Protein AF-A0A9P6ABN1-F1 (afdb_monomer_lite)

InterPro domains:
  IPR005654 ATPase, AFG1-like [NF040713] (1-170)
  IPR005654 ATPase, AFG1-like [PF03969] (1-168)
  IPR005654 ATPase, AFG1-like [PTHR12169] (1-224)

Structure (mmCIF, N/CA/C/O backbone):
data_AF-A0A9P6ABN1-F1
#
_entry.id   AF-A0A9P6ABN1-F1
#
loop_
_atom_site.group_PDB
_atom_site.id
_atom_site.type_symbol
_atom_site.label_atom_id
_atom_site.label_alt_id
_atom_site.label_comp_id
_atom_site.label_asym_id
_atom_site.label_entity_id
_atom_site.label_seq_id
_atom_site.pdbx_PDB_ins_code
_atom_site.Cartn_x
_atom_site.Cartn_y
_atom_site.Cartn_z
_atom_site.occupancy
_atom_site.B_iso_or_equiv
_atom_site.auth_seq_id
_atom_site.auth_comp_id
_atom_site.auth_asym_id
_atom_site.auth_atom_id
_atom_site.pdbx_PDB_mo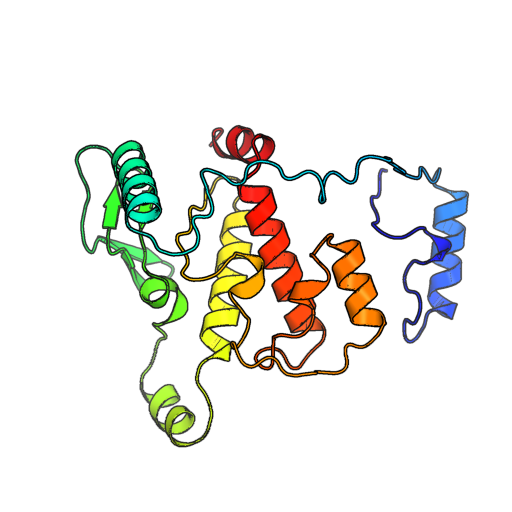del_num
ATOM 1 N N . MET A 1 1 ? -11.572 -5.239 -28.830 1.00 73.69 1 MET A N 1
ATOM 2 C CA . MET A 1 1 ? -10.758 -5.659 -27.668 1.00 73.69 1 MET A CA 1
ATOM 3 C C . MET A 1 1 ? -9.606 -4.677 -27.527 1.00 73.69 1 MET A C 1
ATOM 5 O O . MET A 1 1 ? -9.105 -4.236 -28.552 1.00 73.69 1 MET A O 1
ATOM 9 N N . VAL A 1 2 ? -9.243 -4.296 -26.302 1.00 82.12 2 VAL A N 1
ATOM 10 C CA . VAL A 1 2 ? -8.134 -3.372 -26.013 1.00 82.12 2 VAL A CA 1
ATOM 11 C C . VAL A 1 2 ? -7.184 -4.085 -25.060 1.00 82.12 2 VAL A C 1
ATOM 13 O O . VAL A 1 2 ? -7.641 -4.694 -24.095 1.00 82.12 2 VAL A O 1
ATOM 16 N N . MET A 1 3 ? -5.889 -4.046 -25.360 1.00 80.19 3 MET A N 1
ATOM 17 C CA . MET A 1 3 ? -4.826 -4.671 -24.573 1.00 80.19 3 MET A CA 1
ATOM 18 C C . MET A 1 3 ? -3.764 -3.610 -24.290 1.00 80.19 3 MET A C 1
ATOM 20 O O . MET A 1 3 ? -3.462 -2.801 -25.167 1.00 80.19 3 MET A O 1
ATOM 24 N N . THR A 1 4 ? -3.213 -3.601 -23.080 1.00 84.00 4 THR A N 1
ATOM 25 C CA . THR A 1 4 ? -2.124 -2.702 -22.683 1.00 84.00 4 THR A CA 1
ATOM 26 C C . THR A 1 4 ? -0.891 -3.527 -22.332 1.00 84.00 4 THR A C 1
ATOM 28 O O . THR A 1 4 ? -0.995 -4.617 -21.771 1.00 84.00 4 THR A O 1
ATOM 31 N N . SER A 1 5 ? 0.284 -3.030 -22.705 1.00 83.06 5 SER A N 1
ATOM 32 C CA . SER A 1 5 ? 1.574 -3.669 -22.454 1.00 83.06 5 SER A CA 1
ATOM 33 C C . SER A 1 5 ? 2.619 -2.586 -22.230 1.00 83.06 5 SER A C 1
ATOM 35 O O . SER A 1 5 ? 2.594 -1.564 -22.910 1.00 83.06 5 SER A O 1
ATOM 37 N N . ASN A 1 6 ? 3.552 -2.832 -21.311 1.00 81.12 6 ASN A N 1
ATOM 38 C CA . ASN A 1 6 ? 4.710 -1.959 -21.091 1.00 81.12 6 ASN A CA 1
ATOM 39 C C . ASN A 1 6 ? 5.855 -2.247 -22.079 1.00 81.12 6 ASN A C 1
ATOM 41 O O . ASN A 1 6 ? 6.867 -1.559 -22.064 1.00 81.12 6 ASN A O 1
ATOM 45 N N . ARG A 1 7 ? 5.714 -3.273 -22.927 1.00 77.81 7 ARG A N 1
ATOM 46 C CA . ARG A 1 7 ? 6.685 -3.653 -23.960 1.00 77.81 7 ARG A CA 1
ATOM 47 C C . ARG A 1 7 ? 6.035 -3.616 -25.329 1.00 77.81 7 ARG A C 1
ATOM 49 O O . ARG A 1 7 ? 4.881 -4.039 -25.471 1.00 77.81 7 ARG A O 1
ATOM 56 N N . HIS A 1 8 ? 6.800 -3.180 -26.326 1.00 86.06 8 HIS A N 1
ATOM 57 C CA . HIS A 1 8 ? 6.396 -3.305 -27.720 1.00 86.06 8 HIS A CA 1
ATOM 58 C C . HIS A 1 8 ? 6.100 -4.788 -28.032 1.00 86.06 8 HIS A C 1
ATOM 60 O O . HIS A 1 8 ? 6.780 -5.658 -27.478 1.00 86.06 8 HIS A O 1
ATOM 66 N N . PRO A 1 9 ? 5.114 -5.116 -28.890 1.00 89.62 9 PRO A N 1
ATOM 67 C CA . PRO A 1 9 ? 4.766 -6.500 -29.211 1.00 89.62 9 PRO A CA 1
ATOM 68 C C . PRO A 1 9 ? 5.962 -7.373 -29.600 1.00 89.62 9 PRO A C 1
ATOM 70 O O . PRO A 1 9 ? 6.055 -8.512 -29.155 1.00 89.62 9 PRO A O 1
ATOM 73 N N . ASP A 1 10 ? 6.923 -6.811 -30.338 1.00 88.94 10 ASP A N 1
ATOM 74 C CA . ASP A 1 10 ? 8.152 -7.515 -30.729 1.00 88.94 10 ASP A CA 1
ATOM 75 C C . ASP A 1 10 ? 9.048 -7.891 -29.542 1.00 88.94 10 ASP A C 1
ATOM 77 O O . ASP A 1 10 ? 9.825 -8.835 -29.636 1.00 88.94 10 ASP A O 1
ATOM 81 N N . ASP A 1 11 ? 8.926 -7.217 -28.401 1.00 87.31 11 ASP A N 1
ATOM 82 C CA . ASP A 1 11 ? 9.693 -7.487 -27.183 1.00 87.31 11 ASP A CA 1
ATOM 83 C C . ASP A 1 11 ? 8.917 -8.322 -26.151 1.00 87.31 11 ASP A C 1
ATOM 85 O O . ASP A 1 11 ? 9.447 -8.642 -25.081 1.00 87.31 11 ASP A O 1
ATOM 89 N N . LEU A 1 12 ? 7.677 -8.726 -26.447 1.00 85.88 12 LEU A N 1
ATOM 90 C CA . LEU A 1 12 ? 6.894 -9.579 -25.552 1.00 85.88 12 LEU A CA 1
ATOM 91 C C . LEU A 1 12 ? 7.564 -10.939 -25.387 1.00 85.88 12 LEU A C 1
ATOM 93 O O . LEU A 1 12 ? 7.827 -11.612 -26.377 1.00 85.88 12 LEU A O 1
ATOM 97 N N . TYR A 1 13 ? 7.804 -11.364 -24.143 1.00 82.69 13 TYR A N 1
ATOM 98 C CA . TYR A 1 13 ? 8.451 -12.643 -23.811 1.00 82.69 13 TYR A CA 1
ATOM 99 C C . TYR A 1 13 ? 9.899 -12.760 -24.332 1.00 82.69 13 TYR A C 1
ATOM 101 O O . TYR A 1 13 ? 10.367 -13.826 -24.751 1.00 82.69 13 TYR A O 1
ATOM 109 N N . LYS A 1 14 ? 10.622 -11.633 -24.398 1.00 76.12 14 LYS A N 1
ATOM 110 C CA . LYS A 1 14 ? 12.046 -11.603 -24.770 1.00 76.12 14 LYS A CA 1
ATOM 111 C C . LYS A 1 14 ? 12.851 -12.343 -23.701 1.00 76.12 14 LYS A C 1
ATOM 113 O O . LYS A 1 14 ? 12.635 -12.116 -22.518 1.00 76.12 14 LYS A O 1
ATOM 118 N N . ASN A 1 15 ? 13.732 -13.253 -24.122 1.00 81.00 15 ASN A N 1
ATOM 119 C CA . ASN A 1 15 ? 14.501 -14.172 -23.262 1.00 81.00 15 ASN A CA 1
ATOM 120 C C . ASN A 1 15 ? 13.684 -15.254 -22.524 1.00 81.00 15 ASN A C 1
ATOM 122 O O . ASN A 1 15 ? 14.224 -15.943 -21.664 1.00 81.00 15 ASN A O 1
ATOM 126 N N . GLY A 1 16 ? 12.405 -15.449 -22.864 1.00 80.38 16 GLY A N 1
ATOM 127 C CA . GLY A 1 16 ? 11.621 -16.566 -22.334 1.00 80.38 16 GLY A CA 1
ATOM 128 C C . GLY A 1 16 ? 12.127 -17.924 -22.841 1.00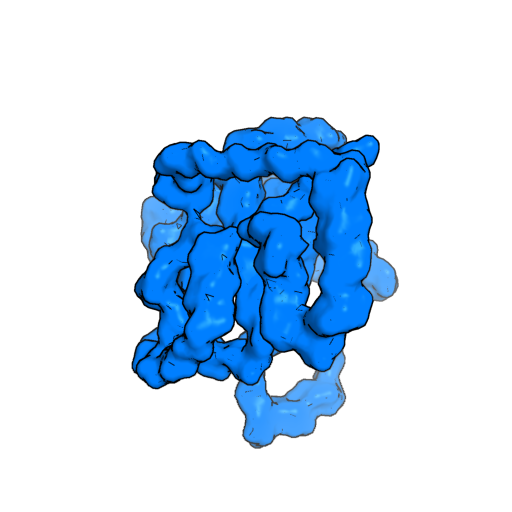 80.38 16 GLY A C 1
ATOM 129 O O . GLY A 1 16 ? 12.524 -18.046 -24.002 1.00 80.38 16 GLY A O 1
ATOM 130 N N . ILE A 1 17 ? 12.053 -18.954 -21.987 1.00 82.69 17 ILE A N 1
ATOM 131 C CA . ILE A 1 17 ? 12.575 -20.319 -22.227 1.00 82.69 17 ILE A CA 1
ATOM 132 C C . ILE A 1 17 ? 12.066 -20.929 -23.551 1.00 82.69 17 ILE A C 1
ATOM 134 O O . ILE A 1 17 ? 12.766 -21.721 -24.174 1.00 82.69 17 ILE A O 1
ATOM 138 N N . GLN A 1 18 ? 10.874 -20.536 -24.018 1.00 86.44 18 GLN A N 1
ATOM 139 C CA . GLN A 1 18 ? 10.283 -20.999 -25.283 1.00 86.44 18 GLN A CA 1
ATOM 140 C C . GLN A 1 18 ? 9.780 -19.849 -26.165 1.00 86.44 18 GLN A C 1
ATOM 142 O O . GLN A 1 18 ? 8.678 -19.893 -26.713 1.00 86.44 18 GLN A O 1
ATOM 147 N N . ARG A 1 19 ? 10.574 -18.784 -26.302 1.00 87.06 19 ARG A N 1
ATOM 148 C CA . ARG A 1 19 ? 10.189 -17.609 -27.099 1.00 87.06 19 ARG A CA 1
ATOM 149 C C . ARG A 1 19 ? 9.782 -17.939 -28.535 1.00 87.06 19 ARG A C 1
ATOM 151 O O . ARG A 1 19 ? 8.846 -17.328 -29.037 1.00 87.06 19 ARG A O 1
ATOM 158 N N . SER A 1 20 ? 10.440 -18.902 -29.178 1.00 88.88 20 SER A N 1
ATOM 159 C CA . SER A 1 20 ? 10.119 -19.332 -30.547 1.00 88.88 20 SER A CA 1
ATOM 160 C C . SER A 1 20 ? 8.658 -19.761 -30.704 1.00 88.88 20 SER A C 1
ATOM 162 O O . SER A 1 20 ? 8.013 -19.362 -31.667 1.00 88.88 20 SER A O 1
ATOM 164 N N . SER A 1 21 ? 8.112 -20.489 -29.728 1.00 89.94 21 SER A N 1
ATOM 165 C CA . SER A 1 21 ? 6.704 -20.908 -29.703 1.00 89.94 21 SER A CA 1
ATOM 166 C C . SER A 1 21 ? 5.733 -19.742 -29.485 1.00 89.94 21 SER A C 1
ATOM 168 O O . SER A 1 21 ? 4.552 -19.863 -29.795 1.00 89.94 21 SER A O 1
ATOM 170 N N . PHE A 1 22 ? 6.215 -18.614 -28.954 1.00 91.00 22 PHE A N 1
ATOM 171 C CA . PHE A 1 22 ? 5.420 -17.414 -28.691 1.00 91.00 22 PHE A CA 1
ATOM 172 C C . PHE A 1 22 ? 5.414 -16.424 -29.870 1.00 91.00 22 PHE A C 1
ATOM 174 O O . PHE A 1 22 ? 4.495 -15.614 -29.974 1.00 91.00 22 PHE A O 1
ATOM 181 N N . LEU A 1 23 ? 6.379 -16.509 -30.797 1.00 91.94 23 LEU A N 1
ATOM 182 C CA . LEU A 1 23 ? 6.445 -15.640 -31.985 1.00 91.94 23 LEU A CA 1
ATOM 183 C C . LEU A 1 23 ? 5.161 -15.663 -32.840 1.00 91.94 23 LEU A C 1
ATOM 185 O O . LEU A 1 23 ? 4.684 -14.578 -33.166 1.00 91.94 23 LEU A O 1
ATOM 189 N N . PRO A 1 24 ? 4.514 -16.819 -33.111 1.00 95.06 24 PRO A N 1
ATOM 190 C CA . PRO A 1 24 ? 3.263 -16.833 -33.875 1.00 95.06 24 PRO A CA 1
ATOM 191 C C . PRO A 1 24 ? 2.130 -16.045 -33.204 1.00 95.06 24 PRO A C 1
ATOM 193 O O . PRO A 1 24 ? 1.281 -15.465 -33.878 1.00 95.06 24 PRO A O 1
ATOM 196 N N . ALA A 1 25 ? 2.108 -15.997 -31.867 1.00 91.88 25 ALA A N 1
ATOM 197 C CA . ALA A 1 25 ? 1.138 -15.193 -31.132 1.00 91.88 25 ALA A CA 1
ATOM 198 C C . ALA A 1 25 ? 1.435 -13.691 -31.263 1.00 91.88 25 ALA A C 1
ATOM 200 O O . ALA A 1 25 ? 0.504 -12.898 -31.386 1.00 91.88 25 ALA A O 1
ATOM 201 N N . ILE A 1 26 ? 2.714 -13.299 -31.282 1.00 93.31 26 ILE A N 1
ATOM 202 C CA . ILE A 1 26 ? 3.129 -11.913 -31.550 1.00 93.31 26 ILE A CA 1
ATOM 203 C C . ILE A 1 26 ? 2.717 -11.498 -32.967 1.00 93.31 26 ILE A C 1
ATOM 205 O O . ILE A 1 26 ? 2.155 -10.415 -33.137 1.00 93.31 26 ILE A O 1
ATOM 209 N N . ASP A 1 27 ? 2.927 -12.360 -33.963 1.00 94.56 27 ASP A N 1
ATOM 210 C CA . ASP A 1 27 ? 2.536 -12.090 -35.351 1.00 94.56 27 ASP A CA 1
ATOM 211 C C . ASP A 1 27 ? 1.023 -11.872 -35.468 1.00 94.56 27 ASP A C 1
ATOM 213 O O . ASP A 1 27 ? 0.576 -10.863 -36.015 1.00 94.56 27 ASP A O 1
ATOM 217 N N . LEU A 1 28 ? 0.228 -12.753 -34.851 1.00 93.62 28 LEU A N 1
ATOM 218 C CA . LEU A 1 28 ? -1.227 -12.603 -34.785 1.00 93.62 28 LEU A CA 1
ATOM 219 C C . LEU A 1 28 ? -1.652 -11.318 -34.065 1.00 93.62 28 LEU A C 1
ATOM 221 O O . LEU A 1 28 ? -2.611 -10.669 -34.486 1.00 93.62 28 LEU A O 1
ATOM 225 N N . LEU A 1 29 ? -0.957 -10.923 -32.993 1.00 92.75 29 LEU A N 1
ATOM 226 C CA . LEU A 1 29 ? -1.230 -9.663 -32.301 1.00 92.75 29 LEU A CA 1
ATOM 227 C C . LEU A 1 29 ? -0.974 -8.461 -33.219 1.00 92.75 29 LEU A C 1
ATOM 229 O O . LEU A 1 29 ? -1.803 -7.558 -33.279 1.00 92.75 29 LEU A O 1
ATOM 233 N N . LYS A 1 30 ? 0.128 -8.455 -33.969 1.00 92.44 30 LYS A N 1
ATOM 234 C CA . LYS A 1 30 ? 0.469 -7.358 -34.888 1.00 92.44 30 LYS A CA 1
ATOM 235 C C . LYS A 1 30 ? -0.442 -7.305 -36.115 1.00 92.44 30 LYS A C 1
ATOM 237 O O . LYS A 1 30 ? -0.707 -6.220 -36.620 1.00 92.44 30 LYS A O 1
ATOM 242 N N . GLU A 1 31 ? -0.940 -8.449 -36.581 1.00 95.19 31 GLU A N 1
ATOM 243 C CA . GLU A 1 31 ? -1.895 -8.519 -37.693 1.00 95.19 31 GLU A CA 1
ATOM 244 C C . GLU A 1 31 ? -3.294 -8.041 -37.274 1.00 95.19 31 GLU A C 1
ATOM 246 O O . GLU A 1 31 ? -3.977 -7.335 -38.016 1.00 95.19 31 GLU A O 1
ATOM 251 N N . ARG A 1 32 ? -3.746 -8.432 -36.076 1.00 94.38 32 ARG A N 1
ATOM 252 C CA . ARG A 1 32 ? -5.126 -8.201 -35.621 1.00 94.38 32 ARG A CA 1
ATOM 253 C C . ARG A 1 32 ? -5.314 -6.901 -34.850 1.00 94.38 32 ARG A C 1
ATOM 255 O O . ARG A 1 32 ? -6.448 -6.429 -34.750 1.00 94.38 32 ARG A O 1
ATOM 262 N N . PHE A 1 33 ? -4.245 -6.330 -34.302 1.00 93.00 33 PHE A N 1
ATOM 263 C CA . PHE A 1 33 ? -4.300 -5.112 -33.501 1.00 93.00 33 PHE A CA 1
ATOM 264 C C . PHE A 1 33 ? -3.446 -4.013 -34.107 1.00 93.00 33 PHE A C 1
ATOM 266 O O . PHE A 1 33 ? -2.322 -4.219 -34.552 1.00 93.00 33 PHE A O 1
ATOM 273 N N . ARG A 1 34 ? -3.972 -2.791 -34.038 1.00 90.88 34 ARG A N 1
ATOM 274 C CA . ARG A 1 34 ? -3.176 -1.597 -34.283 1.00 90.88 34 ARG A CA 1
ATOM 275 C C . ARG A 1 34 ? -2.321 -1.323 -33.050 1.00 90.88 34 ARG A C 1
ATOM 277 O O . ARG A 1 34 ? -2.862 -1.007 -31.992 1.00 90.88 34 ARG A O 1
ATOM 284 N N . VAL A 1 35 ? -1.006 -1.413 -33.205 1.00 89.31 35 VAL A N 1
ATOM 285 C CA . VAL A 1 35 ? -0.051 -1.017 -32.166 1.00 89.31 35 VAL A CA 1
ATOM 286 C C . VAL A 1 35 ? -0.048 0.507 -32.069 1.00 89.31 35 VAL A C 1
ATOM 288 O O . VAL A 1 35 ? 0.085 1.201 -33.078 1.00 89.31 35 VAL A O 1
ATOM 291 N N . ILE A 1 36 ? -0.267 1.027 -30.864 1.00 88.06 36 ILE A N 1
ATOM 292 C CA . ILE A 1 36 ? -0.210 2.458 -30.569 1.00 88.06 36 ILE A CA 1
ATOM 293 C C . ILE A 1 36 ? 0.829 2.637 -29.474 1.00 88.06 36 ILE A C 1
ATOM 295 O O . ILE A 1 36 ? 0.585 2.268 -28.325 1.00 88.06 36 ILE A O 1
ATOM 299 N N . ASP A 1 37 ? 1.970 3.216 -29.835 1.00 83.50 37 ASP A N 1
ATOM 300 C CA . ASP A 1 37 ? 2.987 3.581 -28.861 1.00 83.50 37 ASP A CA 1
ATOM 301 C C . ASP A 1 37 ? 2.554 4.844 -28.124 1.00 83.50 37 ASP A C 1
ATOM 303 O O . ASP A 1 37 ? 2.425 5.928 -28.699 1.00 83.50 37 ASP A O 1
ATOM 307 N N . LEU A 1 38 ? 2.352 4.708 -26.817 1.00 74.25 38 LEU A N 1
ATOM 308 C CA . LEU A 1 38 ? 2.138 5.834 -25.915 1.00 74.25 38 LEU A CA 1
ATOM 309 C C . LEU A 1 38 ? 3.496 6.445 -25.543 1.00 74.25 38 LEU A C 1
ATOM 311 O O . LEU A 1 38 ? 3.874 6.497 -24.375 1.00 74.25 38 LEU A O 1
ATOM 315 N N . ASN A 1 39 ? 4.239 6.909 -26.552 1.00 62.22 39 ASN A N 1
ATOM 316 C CA . ASN A 1 39 ? 5.473 7.670 -26.372 1.00 62.22 39 ASN A CA 1
ATOM 317 C C . ASN A 1 39 ? 5.124 9.085 -25.902 1.00 62.22 39 ASN A C 1
ATOM 319 O O . ASN A 1 39 ? 5.131 10.049 -26.666 1.00 62.22 39 ASN A O 1
ATOM 323 N N . SER A 1 40 ? 4.765 9.203 -24.627 1.00 56.25 40 SER A N 1
ATOM 324 C CA . SER A 1 40 ? 4.657 10.495 -23.971 1.00 56.25 40 SER A CA 1
ATOM 325 C C . SER A 1 40 ? 6.073 10.983 -23.640 1.00 56.25 40 SER A C 1
ATOM 327 O O . SER A 1 40 ? 6.789 10.279 -22.927 1.00 56.25 40 SER A O 1
ATOM 329 N N . PRO A 1 41 ? 6.499 12.185 -24.080 1.00 52.88 41 PRO A N 1
ATOM 330 C CA . PRO A 1 41 ? 7.747 12.792 -23.596 1.00 52.88 41 PRO A CA 1
ATOM 331 C C . PRO A 1 41 ? 7.689 13.056 -22.084 1.00 52.88 41 PRO A C 1
ATOM 333 O O . PRO A 1 41 ? 8.702 13.263 -21.422 1.00 52.88 41 PRO A O 1
ATOM 336 N N . ILE A 1 42 ? 6.471 13.049 -21.546 1.00 42.34 42 ILE A N 1
ATOM 337 C CA . ILE A 1 42 ? 6.168 13.154 -20.138 1.00 42.34 42 ILE A CA 1
ATOM 338 C C . ILE A 1 42 ? 5.989 11.732 -19.610 1.00 42.34 42 ILE A C 1
ATOM 340 O O . ILE A 1 42 ? 4.920 11.131 -19.746 1.00 42.34 42 ILE A O 1
ATOM 344 N N . ASP A 1 43 ? 7.033 11.195 -18.990 1.00 58.94 43 ASP A N 1
ATOM 345 C CA . ASP A 1 43 ? 6.896 9.995 -18.177 1.00 58.94 43 ASP A CA 1
ATOM 346 C C . ASP A 1 43 ? 6.123 10.365 -16.906 1.00 58.94 43 ASP A C 1
ATOM 348 O O . ASP A 1 43 ? 6.667 10.954 -15.971 1.00 58.94 43 ASP A O 1
ATOM 352 N N . TYR A 1 44 ? 4.830 10.038 -16.872 1.00 48.97 44 TYR A N 1
ATOM 353 C CA . TYR A 1 44 ? 3.956 10.327 -15.733 1.00 48.97 44 TYR A CA 1
ATOM 354 C C . TYR A 1 44 ? 4.398 9.640 -14.432 1.00 48.97 44 TYR A C 1
ATOM 356 O O . TYR A 1 44 ? 3.939 10.050 -13.366 1.00 48.97 44 TYR A O 1
ATOM 364 N N . ARG A 1 45 ? 5.305 8.651 -14.495 1.00 51.12 45 ARG A N 1
ATOM 365 C CA . ARG A 1 45 ? 5.972 8.055 -13.324 1.00 51.12 45 ARG A CA 1
ATOM 366 C C . ARG A 1 45 ? 7.080 8.961 -12.776 1.00 51.12 45 ARG A C 1
ATOM 368 O O . ARG A 1 45 ? 7.304 8.980 -11.573 1.00 51.12 45 ARG A O 1
ATOM 375 N N . LYS A 1 46 ? 7.752 9.722 -13.650 1.00 40.41 46 LYS A N 1
ATOM 376 C CA . LYS A 1 46 ? 8.875 10.622 -13.322 1.00 40.41 46 LYS A CA 1
ATOM 377 C C . LYS A 1 46 ? 8.449 12.048 -13.004 1.00 40.41 46 LYS A C 1
ATOM 379 O O . LYS A 1 46 ? 9.266 12.808 -12.495 1.00 40.41 46 LYS A O 1
ATOM 384 N N . ILE A 1 47 ? 7.201 12.431 -13.287 1.00 43.84 47 ILE A N 1
ATOM 385 C CA . ILE A 1 47 ? 6.656 13.678 -12.745 1.00 43.84 47 ILE A CA 1
ATOM 386 C C . ILE A 1 47 ? 6.579 13.489 -11.229 1.00 43.84 47 ILE A C 1
ATOM 388 O O . ILE A 1 47 ? 5.812 12.627 -10.792 1.00 43.84 47 ILE A O 1
ATOM 392 N N . PRO A 1 48 ? 7.299 14.281 -10.413 1.00 37.94 48 PRO A N 1
ATOM 393 C CA . PRO A 1 48 ? 7.111 14.282 -8.973 1.00 37.94 48 PRO A CA 1
ATOM 394 C C . PRO A 1 48 ? 5.706 14.822 -8.702 1.00 37.94 48 PRO A C 1
ATOM 396 O O . PRO A 1 48 ? 5.480 16.020 -8.535 1.00 37.94 48 PRO A O 1
ATOM 399 N N . ARG A 1 49 ? 4.707 13.939 -8.725 1.00 46.28 49 ARG A N 1
ATOM 400 C CA . ARG A 1 49 ? 3.417 14.227 -8.117 1.00 46.28 49 ARG A CA 1
ATOM 401 C C . ARG A 1 49 ? 3.738 14.375 -6.642 1.00 46.28 49 ARG A C 1
ATOM 403 O O . ARG A 1 49 ? 4.350 13.482 -6.063 1.00 46.28 49 ARG A O 1
ATOM 410 N N . ALA A 1 50 ? 3.394 15.516 -6.056 1.00 41.97 50 ALA A N 1
ATOM 411 C CA . ALA A 1 50 ? 3.551 15.703 -4.626 1.00 41.97 50 ALA A CA 1
ATOM 412 C C . ALA A 1 50 ? 2.839 14.534 -3.923 1.00 41.97 50 ALA A C 1
ATOM 414 O O . ALA A 1 50 ? 1.612 14.490 -3.889 1.00 41.97 50 ALA A O 1
ATOM 415 N N . LEU A 1 51 ? 3.608 13.583 -3.379 1.00 47.81 51 LEU A N 1
ATOM 416 C CA . LEU A 1 51 ? 3.140 12.451 -2.563 1.00 47.81 51 LEU A CA 1
ATOM 417 C C . LEU A 1 51 ? 2.486 12.923 -1.252 1.00 47.81 51 LEU A C 1
ATOM 419 O O . LEU A 1 51 ? 2.250 12.125 -0.346 1.00 47.81 51 LEU A O 1
ATOM 423 N N . SER A 1 52 ? 2.240 14.228 -1.116 1.00 53.31 52 SER A N 1
ATOM 424 C CA . SER A 1 52 ? 2.543 14.972 0.100 1.00 53.31 52 SER A CA 1
ATOM 425 C C . SER A 1 52 ? 1.627 14.661 1.273 1.00 53.31 52 SER A C 1
ATOM 427 O O . SER A 1 52 ? 1.869 15.188 2.345 1.00 53.31 52 SER A O 1
ATOM 429 N N . ASN A 1 53 ? 0.611 13.810 1.112 1.00 67.56 53 ASN A N 1
ATOM 430 C CA . ASN A 1 53 ? -0.361 13.537 2.164 1.00 67.56 53 ASN A CA 1
ATOM 431 C C . ASN A 1 53 ? -0.661 12.050 2.415 1.00 67.56 53 ASN A C 1
ATOM 433 O O . ASN A 1 53 ? -1.559 11.782 3.207 1.00 67.56 53 ASN A O 1
ATOM 437 N N . VAL A 1 54 ? 0.016 11.086 1.775 1.00 76.94 54 VAL A N 1
ATOM 438 C CA . VAL A 1 54 ? -0.239 9.647 2.043 1.00 76.94 54 VAL A CA 1
ATOM 439 C C . VAL A 1 54 ? 0.974 8.868 2.525 1.00 76.94 54 VAL A C 1
ATOM 441 O O . VAL A 1 54 ? 0.805 7.897 3.256 1.00 76.94 54 VAL A O 1
ATOM 444 N N . TYR A 1 55 ? 2.185 9.282 2.156 1.00 84.94 55 TYR A N 1
ATOM 445 C CA . TYR A 1 55 ? 3.413 8.622 2.575 1.00 84.94 55 TYR A CA 1
ATOM 446 C C . TYR A 1 55 ? 4.348 9.656 3.192 1.00 84.94 55 TYR A C 1
ATOM 448 O O . TYR A 1 55 ? 4.833 10.558 2.513 1.00 84.94 55 TYR A O 1
ATOM 456 N N . PHE A 1 56 ? 4.576 9.526 4.491 1.00 88.75 56 PHE A N 1
ATOM 457 C CA . PHE A 1 56 ? 5.339 10.461 5.298 1.00 88.75 56 PHE A CA 1
ATOM 458 C C . PHE A 1 56 ? 6.680 9.830 5.654 1.00 88.75 56 PHE A C 1
ATOM 460 O O . PHE A 1 56 ? 6.724 8.797 6.321 1.00 88.75 56 PHE A O 1
ATOM 467 N N . SER A 1 57 ? 7.775 10.450 5.227 1.00 87.62 57 SER A N 1
ATOM 468 C CA . SER A 1 57 ? 9.131 9.997 5.546 1.00 87.62 57 SER A CA 1
ATOM 469 C C . SER A 1 57 ? 10.136 11.145 5.441 1.00 87.62 57 SER A C 1
ATOM 471 O O . SER A 1 57 ? 9.979 11.985 4.553 1.00 87.62 57 SER A O 1
ATOM 473 N N . PRO A 1 58 ? 11.184 11.182 6.282 1.00 90.12 58 PRO A N 1
ATOM 474 C CA . PRO A 1 58 ? 11.436 10.268 7.402 1.00 90.12 58 PRO A CA 1
ATOM 475 C C . PRO A 1 58 ? 10.517 10.573 8.598 1.00 90.12 58 PRO A C 1
ATOM 477 O O . PRO A 1 58 ? 9.779 11.560 8.582 1.00 90.12 58 PRO A O 1
ATOM 480 N N . ILE A 1 59 ? 10.556 9.775 9.666 1.00 91.38 59 ILE A N 1
ATOM 481 C CA . ILE A 1 59 ? 9.789 10.075 10.885 1.00 91.38 59 ILE A CA 1
ATOM 482 C C . ILE A 1 59 ? 10.385 11.302 11.584 1.00 91.38 59 ILE A C 1
ATOM 484 O O . ILE A 1 59 ? 11.305 11.204 12.390 1.00 91.38 59 ILE A O 1
ATOM 488 N N . THR A 1 60 ? 9.818 12.472 11.304 1.00 93.69 60 THR A N 1
ATOM 489 C CA . THR A 1 60 ? 10.114 13.731 11.997 1.00 93.69 60 THR A CA 1
ATOM 490 C C . THR A 1 60 ? 8.939 14.145 12.879 1.00 93.69 60 THR A C 1
ATOM 492 O O . THR A 1 60 ? 7.823 13.632 12.743 1.00 93.69 60 THR A O 1
ATOM 495 N N . LEU A 1 61 ? 9.159 15.106 13.782 1.00 94.31 61 LEU A N 1
ATOM 496 C CA . LEU A 1 61 ? 8.070 15.687 14.570 1.00 94.31 61 LEU A CA 1
ATOM 497 C C . LEU A 1 61 ? 6.985 16.295 13.666 1.00 94.31 61 LEU A C 1
ATOM 499 O O . LEU A 1 61 ? 5.802 16.074 13.911 1.00 94.31 61 LEU A O 1
ATOM 503 N N . ALA A 1 62 ? 7.381 17.002 12.605 1.00 91.25 62 ALA A N 1
ATOM 504 C CA . ALA A 1 62 ? 6.454 17.608 11.651 1.00 91.25 62 ALA A CA 1
ATOM 505 C C . ALA A 1 62 ? 5.582 16.550 10.954 1.00 91.25 62 ALA A C 1
ATOM 507 O O . ALA A 1 62 ? 4.357 16.609 11.051 1.00 91.25 62 ALA A O 1
ATOM 508 N N . HIS A 1 63 ? 6.201 15.519 10.371 1.00 91.62 63 HIS A N 1
ATOM 509 C CA . HIS A 1 63 ? 5.481 14.428 9.708 1.00 91.62 63 HIS A CA 1
ATOM 510 C C . HIS A 1 63 ? 4.573 13.650 10.665 1.00 91.62 63 HIS A C 1
ATOM 512 O O . HIS A 1 63 ? 3.460 13.274 10.305 1.00 91.62 63 HIS A O 1
ATOM 518 N N . ARG A 1 64 ? 5.004 13.436 11.914 1.00 93.00 64 ARG A N 1
ATOM 519 C CA . ARG A 1 64 ? 4.168 12.790 12.934 1.00 93.00 64 ARG A CA 1
ATOM 520 C C . ARG A 1 64 ? 2.945 13.634 13.283 1.00 93.00 64 ARG A C 1
ATOM 522 O O . ARG A 1 64 ? 1.860 13.079 13.442 1.00 93.00 64 ARG A O 1
ATOM 529 N N . LEU A 1 65 ? 3.111 14.949 13.422 1.00 91.38 65 LEU A N 1
ATOM 530 C CA . LEU A 1 65 ? 2.004 15.863 13.699 1.00 91.38 65 LEU A CA 1
ATOM 531 C C . LEU A 1 65 ? 1.008 15.890 12.539 1.00 91.38 65 LEU A C 1
ATOM 533 O O . LEU A 1 65 ? -0.191 15.829 12.785 1.00 91.38 65 LEU A O 1
ATOM 537 N N . GLU A 1 66 ? 1.478 15.941 11.295 1.00 88.88 66 GLU A N 1
ATOM 538 C CA . GLU A 1 66 ? 0.618 15.882 10.106 1.00 88.88 66 GLU A CA 1
ATOM 539 C C . GLU A 1 66 ? -0.130 14.550 10.001 1.00 88.88 66 GLU A C 1
ATOM 541 O O . GLU A 1 66 ? -1.352 14.541 9.851 1.00 88.88 66 GLU A O 1
ATOM 546 N N . PHE A 1 67 ? 0.569 13.429 10.181 1.00 90.94 67 PHE A N 1
ATOM 547 C CA . PHE A 1 67 ? -0.032 12.097 10.172 1.00 90.94 67 PHE A CA 1
ATOM 548 C C . PHE A 1 67 ? -1.097 11.932 11.268 1.00 90.94 67 PHE A C 1
ATOM 550 O O . PHE A 1 67 ? -2.175 11.393 11.021 1.00 90.94 67 PHE A O 1
ATOM 557 N N . ASN A 1 68 ? -0.827 12.431 12.480 1.00 90.62 68 ASN A N 1
ATOM 558 C CA . ASN A 1 68 ? -1.799 12.420 13.575 1.00 90.62 68 ASN A CA 1
ATOM 559 C C . ASN A 1 68 ? -3.008 13.309 13.271 1.00 90.62 68 ASN A C 1
ATOM 561 O O . ASN A 1 68 ? -4.133 12.859 13.447 1.00 90.62 68 ASN A O 1
ATOM 565 N N . LYS A 1 69 ? -2.795 14.525 12.750 1.00 87.81 69 LYS A N 1
ATOM 566 C CA . LYS A 1 69 ? -3.889 15.422 12.345 1.00 87.81 69 LYS A CA 1
ATOM 567 C C . LYS A 1 69 ? -4.805 14.771 11.309 1.00 87.81 69 LYS A C 1
ATOM 569 O O . LYS A 1 69 ? -6.020 14.916 11.404 1.00 87.81 69 LYS A O 1
ATOM 574 N N . LEU A 1 70 ? -4.240 14.049 10.337 1.00 85.50 70 LEU A N 1
ATOM 575 C CA . LEU A 1 70 ? -5.022 13.294 9.354 1.00 85.50 70 LEU A CA 1
ATOM 576 C C . LEU A 1 70 ? -5.842 12.187 10.012 1.00 85.50 70 LEU A C 1
ATOM 578 O O . LEU A 1 70 ? -7.029 12.053 9.717 1.00 85.50 70 LEU A O 1
ATOM 582 N N . PHE A 1 71 ? -5.235 11.421 10.920 1.00 87.12 71 PHE A N 1
ATOM 583 C CA . PHE A 1 71 ? -5.960 10.399 11.666 1.00 87.12 71 PHE A CA 1
ATOM 584 C C . PHE A 1 71 ? -7.114 11.004 12.470 1.00 87.12 71 PHE A C 1
ATOM 586 O O . PHE A 1 71 ? -8.237 10.528 12.342 1.00 87.12 71 PHE A O 1
ATOM 593 N N . ASP A 1 72 ? -6.875 12.080 13.220 1.00 87.56 72 ASP A N 1
ATOM 594 C CA . ASP A 1 72 ? -7.892 12.738 14.045 1.00 87.56 72 ASP A CA 1
ATOM 595 C C . ASP A 1 72 ? -9.049 13.287 13.193 1.00 87.56 72 ASP A C 1
ATOM 597 O O . ASP A 1 72 ? -10.222 13.121 13.540 1.00 87.56 72 ASP A O 1
ATOM 601 N N . ALA A 1 73 ? -8.737 13.879 12.034 1.00 83.38 73 ALA A N 1
ATOM 602 C CA . ALA A 1 73 ? -9.737 14.382 11.095 1.00 83.38 73 ALA A CA 1
ATOM 603 C C . ALA A 1 73 ? -10.625 13.265 10.514 1.00 83.38 73 ALA A C 1
ATOM 605 O O . ALA A 1 73 ? -11.829 13.463 10.347 1.00 83.38 73 ALA A O 1
ATOM 606 N N . LEU A 1 74 ? -10.049 12.095 10.217 1.00 80.56 74 LEU A N 1
ATOM 607 C CA . LEU A 1 74 ? -10.774 10.950 9.653 1.00 80.56 74 LEU A CA 1
ATOM 608 C C . LEU A 1 74 ? -11.533 10.150 10.725 1.00 80.56 74 LEU A C 1
ATOM 610 O O . LEU A 1 74 ? -12.656 9.701 10.496 1.00 80.56 74 LEU A O 1
ATOM 614 N N . ALA A 1 75 ? -10.929 9.969 11.898 1.00 81.81 75 ALA A N 1
ATOM 615 C CA . ALA A 1 75 ? -11.488 9.205 13.005 1.00 81.81 75 ALA A CA 1
ATOM 616 C C . ALA A 1 75 ? -12.659 9.938 13.683 1.00 81.81 75 ALA A C 1
ATOM 618 O O . ALA A 1 75 ? -13.634 9.311 14.113 1.00 81.81 75 ALA A O 1
ATOM 619 N N . GLY A 1 76 ? -12.594 11.271 13.755 1.00 78.69 76 GLY A N 1
ATOM 620 C CA . GLY A 1 76 ? -13.540 12.078 14.517 1.00 78.69 76 GLY A CA 1
ATOM 621 C C . GLY A 1 76 ? -13.362 11.912 16.037 1.00 78.69 76 GLY A C 1
ATOM 622 O O . GLY A 1 76 ? -12.347 11.399 16.501 1.00 78.69 76 GLY A O 1
ATOM 623 N N . PRO A 1 77 ? -14.346 12.334 16.852 1.00 81.94 77 PRO A N 1
ATOM 624 C CA . PRO A 1 77 ? -14.154 12.508 18.297 1.00 81.94 77 PRO A CA 1
ATOM 625 C C . PRO A 1 77 ? -14.100 11.204 19.111 1.00 81.94 77 PRO A C 1
ATOM 627 O O . PRO A 1 77 ? -13.791 11.242 20.299 1.00 81.94 77 PRO A O 1
ATOM 630 N N . SER A 1 78 ? -14.437 10.052 18.523 1.00 85.81 78 SER A N 1
ATOM 631 C CA . SER A 1 78 ? -14.668 8.806 19.268 1.00 85.81 78 SER A CA 1
ATOM 632 C C . SER A 1 78 ? -13.781 7.666 18.774 1.00 85.81 78 SER A C 1
ATOM 634 O O . SER A 1 78 ? -14.230 6.768 18.060 1.00 85.81 78 SER A O 1
ATOM 636 N N . VAL A 1 79 ? -12.514 7.690 19.188 1.00 91.06 79 VAL A N 1
ATOM 637 C CA . VAL A 1 79 ? -11.558 6.602 18.943 1.00 91.06 79 VAL A CA 1
ATOM 638 C C . VAL A 1 79 ? -11.784 5.468 19.939 1.00 91.06 79 VAL A C 1
ATOM 640 O O . VAL A 1 79 ? -11.693 5.649 21.151 1.00 91.06 79 VAL A O 1
ATOM 643 N N . THR A 1 80 ? -12.047 4.271 19.421 1.00 91.62 80 THR A N 1
ATOM 644 C CA . THR A 1 80 ? -12.097 3.037 20.211 1.00 91.62 80 THR A CA 1
ATOM 645 C C . THR A 1 80 ? -10.724 2.379 20.192 1.00 91.62 80 THR A C 1
ATOM 647 O O . THR A 1 80 ? -10.186 2.091 19.119 1.00 91.62 80 THR A O 1
ATOM 650 N N . LYS A 1 81 ? -10.174 2.112 21.379 1.00 93.19 81 LYS A N 1
ATOM 651 C CA . LYS A 1 81 ? -8.898 1.408 21.533 1.00 93.19 81 LYS A CA 1
ATOM 652 C C . LYS A 1 81 ? -9.096 -0.100 21.655 1.00 93.19 81 LYS A C 1
ATOM 654 O O . LYS A 1 81 ? -10.066 -0.543 22.265 1.00 93.19 81 LYS A O 1
ATOM 659 N N . ASN A 1 82 ? -8.158 -0.873 21.111 1.00 90.25 82 ASN A N 1
ATOM 660 C CA . ASN A 1 82 ? -8.104 -2.338 21.184 1.00 90.25 82 ASN A CA 1
ATOM 661 C C . ASN A 1 82 ? -9.413 -3.031 20.771 1.00 90.25 82 ASN A C 1
ATOM 663 O O . ASN A 1 82 ? -9.844 -4.007 21.388 1.00 90.25 82 ASN A O 1
ATOM 667 N N . ARG A 1 83 ? -10.063 -2.532 19.715 1.00 86.44 83 ARG A N 1
ATOM 668 C CA . ARG A 1 83 ? -11.303 -3.120 19.204 1.00 86.44 83 ARG A CA 1
ATOM 669 C C . ARG A 1 83 ? -11.015 -4.520 18.665 1.00 86.44 83 ARG A C 1
ATOM 671 O O . ARG A 1 83 ? -10.215 -4.674 17.749 1.00 86.44 83 ARG A O 1
ATOM 678 N N . SER A 1 84 ? -11.701 -5.532 19.186 1.00 83.88 84 SER A N 1
ATOM 679 C CA . SER A 1 84 ? -11.665 -6.879 18.610 1.00 83.88 84 SER A CA 1
ATOM 680 C C . SER A 1 84 ? -12.548 -6.939 17.360 1.00 83.88 84 SER A C 1
ATOM 682 O O . SER A 1 84 ? -13.730 -6.588 17.397 1.00 83.88 84 SER A O 1
ATOM 684 N N . LEU A 1 85 ? -11.967 -7.377 16.245 1.00 77.75 85 LEU A N 1
ATOM 685 C CA . LEU A 1 85 ? -12.655 -7.684 14.999 1.00 77.75 85 LEU A CA 1
ATOM 686 C C . LEU A 1 85 ? -12.550 -9.185 14.734 1.00 77.75 85 LEU A C 1
ATOM 688 O O . LEU A 1 85 ? -11.454 -9.736 14.634 1.00 77.75 85 LEU A O 1
ATOM 692 N N . ARG A 1 86 ? -13.695 -9.859 14.608 1.00 75.25 86 ARG A N 1
ATOM 693 C CA . ARG A 1 86 ? -13.734 -11.297 14.338 1.00 75.25 86 ARG A CA 1
ATOM 694 C C . ARG A 1 86 ? -13.702 -11.547 12.831 1.00 75.25 86 ARG A C 1
ATOM 696 O O . ARG A 1 86 ? -14.634 -11.169 12.130 1.00 75.25 86 ARG A O 1
ATOM 703 N N . ILE A 1 87 ? -12.648 -12.196 12.347 1.00 69.94 87 ILE A N 1
ATOM 704 C CA . ILE A 1 87 ? -12.433 -12.525 10.932 1.00 69.94 87 ILE A CA 1
ATOM 705 C C . ILE A 1 87 ? -12.181 -14.027 10.841 1.00 69.94 87 ILE A C 1
ATOM 707 O O . ILE A 1 87 ? -11.246 -14.531 11.459 1.00 69.94 87 ILE A O 1
ATOM 711 N N . TRP A 1 88 ? -13.037 -14.749 10.112 1.00 68.25 88 TRP A N 1
ATOM 712 C CA . TRP A 1 88 ? -12.910 -16.199 9.881 1.00 68.25 88 TRP A CA 1
ATOM 713 C C . TRP A 1 88 ? -12.587 -17.008 11.152 1.00 68.25 88 TRP A C 1
ATOM 715 O O . TRP A 1 88 ? -11.679 -17.832 11.187 1.00 68.25 88 TRP A O 1
ATOM 725 N N . GLY A 1 89 ? -13.309 -16.722 12.240 1.00 71.19 89 GLY A N 1
ATOM 726 C CA . GLY A 1 89 ? -13.145 -17.411 13.525 1.00 71.19 89 GLY A CA 1
ATOM 727 C C . GLY A 1 89 ? -11.987 -16.915 14.401 1.00 71.19 89 GLY A C 1
ATOM 728 O O . GLY A 1 89 ? -11.941 -17.280 15.573 1.00 71.19 89 GLY A O 1
ATOM 729 N N . ARG A 1 90 ? -11.112 -16.035 13.901 1.00 67.69 90 ARG A N 1
ATOM 730 C CA . ARG A 1 90 ? -9.998 -15.422 14.645 1.00 67.69 90 ARG A CA 1
ATOM 731 C C . ARG A 1 90 ? -10.379 -14.025 15.132 1.00 67.69 90 ARG A C 1
ATOM 733 O O . ARG A 1 90 ? -11.169 -13.339 14.490 1.00 67.69 90 ARG A O 1
ATOM 740 N N . SER A 1 91 ? -9.821 -13.599 16.263 1.00 74.19 91 SER A N 1
ATOM 741 C CA . SER A 1 91 ? -9.958 -12.227 16.766 1.00 74.19 91 SER A CA 1
ATOM 742 C C . SER A 1 91 ? -8.714 -11.424 16.398 1.00 74.19 91 SER A C 1
ATOM 744 O O . SER A 1 91 ? -7.630 -11.709 16.903 1.00 74.19 91 SER A O 1
ATOM 746 N N . LEU A 1 92 ? -8.875 -10.415 15.548 1.00 77.50 92 LEU A N 1
ATOM 747 C CA . LEU A 1 92 ? -7.865 -9.401 15.274 1.00 77.50 92 LEU A CA 1
ATOM 748 C C . LEU A 1 92 ? -8.076 -8.220 16.223 1.00 77.50 92 LEU A C 1
ATOM 750 O O . LEU A 1 92 ? -9.178 -7.684 16.307 1.00 77.50 92 LEU A O 1
ATOM 754 N N . VAL A 1 93 ? -7.028 -7.804 16.931 1.00 84.44 93 VAL A N 1
ATOM 755 C CA . VAL A 1 93 ? -7.075 -6.595 17.762 1.00 84.44 93 VAL A CA 1
ATOM 756 C C . VAL A 1 93 ? -6.683 -5.401 16.904 1.00 84.44 93 VAL A C 1
ATOM 758 O O . VAL A 1 93 ? -5.587 -5.372 16.352 1.00 84.44 93 VAL A O 1
ATOM 761 N N . ILE A 1 94 ? -7.576 -4.420 16.811 1.00 84.50 94 ILE A N 1
ATOM 762 C CA . ILE A 1 94 ? -7.334 -3.139 16.154 1.00 84.50 94 ILE A CA 1
ATOM 763 C C . ILE A 1 94 ? -6.931 -2.124 17.235 1.00 84.50 94 ILE A C 1
ATOM 765 O O . ILE A 1 94 ? -7.787 -1.776 18.057 1.00 84.50 94 ILE A O 1
ATOM 769 N N . PRO A 1 95 ? -5.664 -1.661 17.275 1.00 87.00 95 PRO A N 1
ATOM 770 C CA . PRO A 1 95 ? -5.159 -0.806 18.350 1.00 87.00 95 PRO A CA 1
ATOM 771 C C . PRO A 1 95 ? -5.963 0.479 18.518 1.00 87.00 95 PRO A C 1
ATOM 773 O O . PRO A 1 95 ? -6.383 0.795 19.628 1.00 87.00 95 PRO A O 1
ATOM 776 N N . GLU A 1 96 ? -6.235 1.181 17.418 1.00 90.31 96 GLU A N 1
ATOM 777 C CA . GLU A 1 96 ? -7.071 2.379 17.398 1.00 90.31 96 GLU A CA 1
ATOM 778 C C . GLU A 1 96 ? -7.977 2.347 16.167 1.00 90.31 96 GLU A C 1
ATOM 780 O O . GLU A 1 96 ? -7.522 2.109 15.047 1.00 90.31 96 GLU A O 1
ATOM 785 N N . SER A 1 97 ? -9.277 2.567 16.361 1.00 88.12 97 SER A N 1
ATOM 786 C CA . SER A 1 97 ? -10.242 2.608 15.260 1.00 88.12 97 SER A CA 1
ATOM 787 C C . SER A 1 97 ? -11.403 3.551 15.529 1.00 88.12 97 SER A C 1
ATOM 789 O O . SER A 1 97 ? -11.839 3.704 16.670 1.00 88.12 97 SER A O 1
ATOM 791 N N . ALA A 1 98 ? -11.938 4.140 14.466 1.00 86.50 98 ALA A N 1
ATOM 792 C CA . ALA A 1 98 ? -13.162 4.932 14.492 1.00 86.50 98 ALA A CA 1
ATOM 793 C C . ALA A 1 98 ? -13.742 5.036 13.081 1.00 86.50 98 ALA A C 1
ATOM 795 O O . ALA A 1 98 ? -12.986 5.157 12.128 1.00 86.50 98 ALA A O 1
ATOM 796 N N . ARG A 1 99 ? -15.074 5.009 12.932 1.00 77.00 99 ARG A N 1
ATOM 797 C CA . ARG A 1 99 ? -15.778 5.348 11.673 1.00 77.00 99 ARG A CA 1
ATOM 798 C C . ARG A 1 99 ? -15.184 4.740 10.379 1.00 77.00 99 ARG A C 1
ATOM 800 O O . ARG A 1 99 ? -15.102 5.414 9.362 1.00 77.00 99 ARG A O 1
ATOM 807 N N . GLY A 1 100 ? -14.774 3.469 10.409 1.00 77.25 100 GLY A N 1
ATOM 808 C CA . GLY A 1 100 ? -14.184 2.790 9.240 1.00 77.25 100 GLY A CA 1
ATOM 809 C C . GLY A 1 100 ? -12.686 3.050 9.020 1.00 77.25 100 GLY A C 1
ATOM 810 O O . GLY A 1 100 ? -12.097 2.495 8.102 1.00 77.25 100 GLY A O 1
ATOM 811 N N . VAL A 1 101 ? -12.056 3.831 9.893 1.00 84.62 101 VAL A N 1
ATOM 812 C CA . VAL A 1 101 ? -10.615 4.085 9.955 1.00 84.62 101 VAL A CA 1
ATOM 813 C C . VAL A 1 101 ? -9.998 3.181 11.015 1.00 84.62 101 VAL A C 1
ATOM 815 O O . VAL A 1 101 ? -10.559 2.999 12.101 1.00 84.62 101 VAL A O 1
ATOM 818 N N . ALA A 1 102 ? -8.825 2.635 10.716 1.00 87.69 102 ALA A N 1
ATOM 819 C CA . ALA A 1 102 ? -8.026 1.863 11.652 1.00 87.69 102 ALA A CA 1
ATOM 820 C C . ALA A 1 102 ? -6.561 2.297 11.564 1.00 87.69 102 ALA A C 1
ATOM 822 O O . ALA A 1 102 ? -6.044 2.533 10.472 1.00 87.69 102 ALA A O 1
ATOM 823 N N . ARG A 1 103 ? -5.898 2.393 12.716 1.00 90.12 103 ARG A N 1
ATOM 824 C CA . ARG A 1 103 ? -4.476 2.710 12.828 1.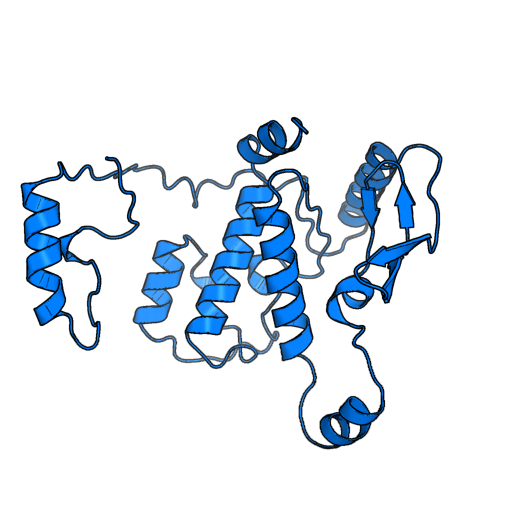00 90.12 103 ARG A CA 1
ATOM 825 C C . ARG A 1 103 ? -3.744 1.545 13.473 1.00 90.12 103 ARG A C 1
ATOM 827 O O . ARG A 1 103 ? -4.153 1.030 14.512 1.00 90.12 103 ARG A O 1
ATOM 834 N N . PHE A 1 104 ? -2.638 1.176 12.844 1.00 87.50 104 PHE A N 1
ATOM 835 C CA . PHE A 1 104 ? -1.768 0.090 13.264 1.00 87.50 104 PHE A CA 1
ATOM 836 C C . PHE A 1 104 ? -0.316 0.557 13.253 1.00 87.50 104 PHE A C 1
ATOM 838 O O . PHE A 1 104 ? 0.059 1.405 12.439 1.00 87.50 104 PHE A O 1
ATOM 845 N N . SER A 1 105 ? 0.507 -0.018 14.127 1.00 90.12 105 SER A N 1
ATOM 846 C CA . SER A 1 105 ? 1.950 -0.040 13.897 1.00 90.12 105 SER A CA 1
ATOM 847 C C . SER A 1 105 ? 2.308 -1.109 12.856 1.00 90.12 105 SER A C 1
ATOM 849 O O . SER A 1 105 ? 1.517 -2.017 12.583 1.00 90.12 105 SER A O 1
ATOM 851 N N . PHE A 1 106 ? 3.517 -1.036 12.292 1.00 85.31 106 PHE A N 1
ATOM 852 C CA . PHE A 1 106 ? 4.021 -2.083 11.399 1.00 85.31 106 PHE A CA 1
ATOM 853 C C . PHE A 1 106 ? 4.016 -3.463 12.075 1.00 85.31 106 PHE A C 1
ATOM 855 O O . PHE A 1 106 ? 3.589 -4.449 11.475 1.00 85.31 106 PHE A O 1
ATOM 862 N N . ASP A 1 107 ? 4.413 -3.533 13.348 1.00 84.75 107 ASP A N 1
ATOM 863 C CA . ASP A 1 107 ? 4.439 -4.787 14.102 1.00 84.75 107 ASP A CA 1
ATOM 864 C C . ASP A 1 107 ? 3.042 -5.328 14.436 1.00 84.75 107 ASP A C 1
ATOM 866 O O . ASP A 1 107 ? 2.874 -6.545 14.533 1.00 84.75 107 ASP A O 1
ATOM 870 N N . ASP A 1 108 ? 2.018 -4.477 14.546 1.00 80.12 108 ASP A N 1
ATOM 871 C CA . ASP A 1 108 ? 0.640 -4.956 14.707 1.00 80.12 108 ASP A CA 1
ATOM 872 C C . ASP A 1 108 ? 0.129 -5.690 13.463 1.00 80.12 108 ASP A C 1
ATOM 874 O O . ASP A 1 108 ? -0.628 -6.651 13.599 1.00 80.12 108 ASP A O 1
ATOM 878 N N . LEU A 1 109 ? 0.560 -5.265 12.269 1.00 75.19 109 LEU A N 1
ATOM 879 C CA . LEU A 1 109 ? 0.172 -5.876 10.992 1.00 75.19 109 LEU A CA 1
ATOM 880 C C . LEU A 1 109 ? 1.069 -7.057 10.610 1.00 75.19 109 LEU A C 1
ATOM 882 O O . LEU A 1 109 ? 0.581 -8.099 10.179 1.00 75.19 109 LEU A O 1
ATOM 886 N N . CYS A 1 110 ? 2.384 -6.900 10.757 1.00 79.81 110 CYS A N 1
ATOM 887 C CA . CYS A 1 110 ? 3.373 -7.815 10.184 1.00 79.81 110 CYS A CA 1
ATOM 888 C C . CYS A 1 110 ? 4.129 -8.621 11.249 1.00 79.81 110 CYS A C 1
ATOM 890 O O . CYS A 1 110 ? 4.675 -9.686 10.946 1.00 79.81 110 CYS A O 1
ATOM 892 N N . GLY A 1 111 ? 4.147 -8.149 12.499 1.00 69.50 111 GLY A N 1
ATOM 893 C CA . GLY A 1 111 ? 4.944 -8.704 13.593 1.00 69.50 111 GLY A CA 1
ATOM 894 C C . GLY A 1 111 ? 4.298 -9.858 14.362 1.00 69.50 111 GLY A C 1
ATOM 895 O O . GLY A 1 111 ? 5.018 -10.591 15.034 1.00 69.50 111 GLY A O 1
ATOM 896 N N . LYS A 1 112 ? 2.978 -10.073 14.254 1.00 64.62 112 LYS A N 1
ATOM 897 C CA . LYS A 1 112 ? 2.252 -11.110 15.014 1.00 64.62 112 LYS A CA 1
ATOM 898 C C . LYS A 1 112 ? 1.788 -12.280 14.135 1.00 64.62 112 LYS A C 1
ATOM 900 O O . LYS A 1 112 ? 0.857 -12.131 13.348 1.00 64.62 112 LYS A O 1
ATOM 905 N N . PRO A 1 113 ? 2.380 -13.467 14.302 1.00 58.19 113 PRO A N 1
ATOM 906 C CA . PRO A 1 113 ? 1.843 -14.723 13.787 1.00 58.19 113 PRO A CA 1
ATOM 907 C C . PRO A 1 113 ? 1.116 -15.570 14.856 1.00 58.19 113 PRO A C 1
ATOM 909 O O . PRO A 1 113 ? 1.377 -15.441 16.045 1.00 58.19 113 PRO A O 1
ATOM 912 N N . LEU A 1 114 ? 0.228 -16.485 14.448 1.00 46.34 114 LEU A N 1
ATOM 913 C CA . LEU A 1 114 ? -0.122 -17.686 15.247 1.00 46.34 114 LEU A CA 1
ATOM 914 C C . LEU A 1 114 ? 0.850 -18.818 14.829 1.00 46.34 114 LEU A C 1
ATOM 916 O O . LEU A 1 114 ? 1.219 -18.798 13.662 1.00 46.34 114 LEU A O 1
ATOM 920 N N . SER A 1 115 ? 1.287 -19.834 15.592 1.00 45.44 115 SER A N 1
ATOM 921 C CA . SER A 1 115 ? 1.215 -20.218 17.018 1.00 45.44 115 SER A CA 1
ATOM 922 C C . SER A 1 115 ? 2.620 -20.647 17.512 1.00 45.44 115 SER A C 1
ATOM 924 O O . SER A 1 115 ? 3.510 -20.876 16.703 1.00 45.44 115 SER A O 1
ATOM 926 N N . ALA A 1 116 ? 2.824 -20.792 18.826 1.00 37.38 116 ALA A N 1
ATOM 927 C CA . ALA A 1 116 ? 4.139 -20.900 19.475 1.00 37.38 116 ALA A CA 1
ATOM 928 C C . ALA A 1 116 ? 4.971 -22.185 19.231 1.00 37.38 116 ALA A C 1
ATOM 930 O O . ALA A 1 116 ? 6.182 -22.130 19.422 1.00 37.38 116 ALA A O 1
ATOM 931 N N . ALA A 1 117 ? 4.390 -23.316 18.812 1.00 40.94 117 ALA A N 1
ATOM 932 C CA . ALA A 1 117 ? 5.169 -24.546 18.578 1.00 40.94 117 ALA A CA 1
ATOM 933 C C . ALA A 1 117 ? 6.058 -24.452 17.322 1.00 40.94 117 ALA A C 1
ATOM 935 O O . ALA A 1 117 ? 7.179 -24.949 17.321 1.00 40.94 117 ALA A O 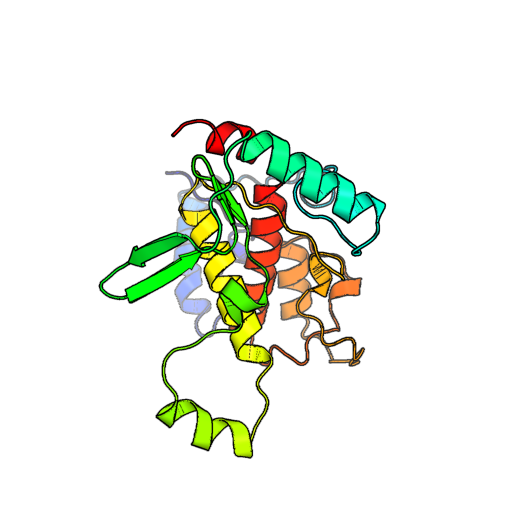1
ATOM 936 N N . ASP A 1 118 ? 5.602 -23.721 16.303 1.00 45.47 118 ASP A N 1
ATOM 937 C CA . ASP A 1 118 ? 6.319 -23.533 15.036 1.00 45.47 118 ASP A CA 1
ATOM 938 C C . ASP A 1 118 ? 7.408 -22.444 15.136 1.00 45.47 118 ASP A C 1
ATOM 940 O O . ASP A 1 118 ? 8.369 -22.431 14.371 1.00 45.47 118 ASP A O 1
ATOM 944 N N . TYR A 1 119 ? 7.291 -21.534 16.114 1.00 43.00 119 TYR A N 1
ATOM 945 C CA . TYR A 1 119 ? 8.247 -20.441 16.328 1.00 43.00 119 TYR A CA 1
ATOM 946 C C . TYR A 1 119 ? 9.449 -20.826 17.196 1.00 43.00 119 TYR A C 1
ATOM 948 O O . TYR A 1 119 ? 10.506 -20.228 17.023 1.00 43.00 119 TYR A O 1
ATOM 956 N N . ILE A 1 120 ? 9.336 -21.803 18.103 1.00 41.75 120 ILE A N 1
ATOM 957 C CA . ILE A 1 120 ? 10.425 -22.164 19.036 1.00 41.75 120 ILE A CA 1
ATOM 958 C C . ILE A 1 120 ? 11.563 -22.940 18.342 1.00 41.75 120 ILE A C 1
ATOM 960 O O . ILE A 1 120 ? 12.716 -22.794 18.750 1.00 41.75 120 ILE A O 1
ATOM 964 N N . GLU A 1 121 ? 11.266 -23.676 17.265 1.00 40.56 121 GLU A N 1
ATOM 965 C CA . GLU A 1 121 ? 12.261 -24.444 16.497 1.00 40.56 121 GLU A CA 1
ATOM 966 C C . GLU A 1 121 ? 12.938 -23.598 15.400 1.00 40.56 121 GLU A C 1
ATOM 968 O O . GLU A 1 121 ? 14.145 -23.675 15.202 1.00 40.56 121 GLU A O 1
ATOM 973 N N . VAL A 1 122 ? 12.196 -22.700 14.740 1.00 37.91 122 VAL A N 1
ATOM 974 C CA . VAL A 1 122 ? 12.703 -21.887 13.614 1.00 37.91 122 VAL A CA 1
ATOM 975 C C . VAL A 1 122 ? 13.562 -20.698 14.079 1.00 37.91 122 VAL A C 1
ATOM 977 O O . VAL A 1 122 ? 14.493 -20.281 13.390 1.00 37.91 122 VAL A O 1
ATOM 980 N N . THR A 1 123 ? 13.296 -20.152 15.273 1.00 39.19 123 THR A N 1
ATOM 981 C CA . THR A 1 123 ? 13.989 -18.950 15.784 1.00 39.19 123 THR A CA 1
ATOM 982 C C . THR A 1 123 ? 15.322 -19.208 16.479 1.00 39.19 123 THR A C 1
ATOM 984 O O . THR A 1 123 ? 16.061 -18.255 16.721 1.00 39.19 123 THR A O 1
ATOM 987 N N . LYS A 1 124 ? 15.680 -20.464 16.766 1.00 39.62 124 LYS A N 1
ATOM 988 C CA . LYS A 1 124 ? 17.000 -20.792 17.325 1.00 39.62 124 LYS A CA 1
ATOM 989 C C . LYS A 1 124 ? 18.110 -20.875 16.273 1.00 39.62 124 LYS A C 1
ATOM 991 O O . LYS A 1 124 ? 19.272 -20.868 16.665 1.00 39.62 124 LYS A O 1
ATOM 996 N N . GLU A 1 125 ? 17.771 -20.911 14.979 1.00 37.12 125 GLU A N 1
ATOM 997 C CA . GLU A 1 125 ? 18.728 -21.259 13.921 1.00 37.12 125 GLU A CA 1
ATOM 998 C C . GLU A 1 125 ? 18.876 -20.194 12.794 1.00 37.12 125 GLU A C 1
ATOM 1000 O O . GLU A 1 125 ? 20.017 -19.905 12.443 1.00 37.12 125 GLU A O 1
ATOM 1005 N N . PHE A 1 126 ? 17.829 -19.514 12.261 1.00 40.75 126 PHE A N 1
ATOM 1006 C CA . PHE A 1 126 ? 17.994 -18.612 11.082 1.00 40.75 126 PHE A CA 1
ATOM 1007 C C . PHE A 1 126 ? 16.964 -17.433 10.935 1.00 40.75 126 PHE A C 1
ATOM 1009 O O . PHE A 1 126 ? 15.775 -17.654 10.754 1.00 40.75 126 PHE A O 1
ATOM 1016 N N . GLY A 1 127 ? 17.438 -16.169 10.966 1.00 46.72 127 GLY A N 1
ATOM 1017 C CA . GLY A 1 127 ? 16.881 -14.865 10.479 1.00 46.72 127 GLY A CA 1
ATOM 1018 C C . GLY A 1 127 ? 15.366 -14.582 10.246 1.00 46.72 127 GLY A C 1
ATOM 1019 O O . GLY A 1 127 ? 14.783 -15.022 9.263 1.00 46.72 127 GLY A O 1
ATOM 1020 N N . LEU A 1 128 ? 14.779 -13.655 11.030 1.00 47.28 128 LEU A N 1
ATOM 1021 C CA . LEU A 1 128 ? 13.340 -13.278 11.067 1.00 47.28 128 LEU A CA 1
ATOM 1022 C C . LEU A 1 128 ? 12.888 -12.013 10.271 1.00 47.28 128 LEU A C 1
ATOM 1024 O O . LEU A 1 128 ? 11.749 -11.567 10.437 1.00 47.28 128 LEU A O 1
ATOM 1028 N N . SER A 1 129 ? 13.719 -11.380 9.433 1.00 60.00 129 SER A N 1
ATOM 1029 C CA . SER A 1 129 ? 13.365 -10.096 8.776 1.00 60.00 129 SER A CA 1
ATOM 1030 C C . SER A 1 129 ? 12.499 -10.237 7.509 1.00 60.00 129 SER A C 1
ATOM 1032 O O . SER A 1 129 ? 11.600 -9.423 7.280 1.00 60.00 129 SER A O 1
ATOM 1034 N N . LYS A 1 130 ? 12.703 -11.295 6.712 1.00 63.12 130 LYS A N 1
ATOM 1035 C CA . LYS A 1 130 ? 12.062 -11.474 5.390 1.00 63.12 130 LYS A CA 1
ATOM 1036 C C . LYS A 1 130 ? 10.543 -11.676 5.458 1.00 63.12 130 LYS A C 1
ATOM 1038 O O . LYS A 1 130 ? 9.802 -11.182 4.608 1.00 63.12 130 LYS A O 1
ATOM 1043 N N . ASP A 1 131 ? 10.052 -12.354 6.492 1.00 72.00 131 ASP A N 1
ATOM 1044 C CA . ASP A 1 131 ? 8.627 -12.687 6.607 1.00 72.00 131 ASP A CA 1
ATOM 1045 C C . ASP A 1 131 ? 7.746 -11.470 6.892 1.00 72.00 131 ASP A C 1
ATOM 1047 O O . ASP A 1 131 ? 6.627 -11.379 6.379 1.00 72.00 131 ASP A O 1
ATOM 1051 N N . LYS A 1 132 ? 8.242 -10.501 7.673 1.00 77.25 132 LYS A N 1
ATOM 1052 C CA . LYS A 1 132 ? 7.516 -9.247 7.913 1.00 77.25 132 LYS A CA 1
ATOM 1053 C C . LYS A 1 132 ? 7.383 -8.442 6.621 1.00 77.25 132 LYS A C 1
ATOM 1055 O O . LYS A 1 132 ? 6.318 -7.888 6.362 1.00 77.25 132 LYS A O 1
ATOM 1060 N N . ALA A 1 133 ? 8.431 -8.436 5.795 1.00 76.88 133 ALA A N 1
ATOM 1061 C CA . ALA A 1 133 ? 8.422 -7.733 4.522 1.00 76.88 133 ALA A CA 1
ATOM 1062 C C . ALA A 1 133 ? 7.386 -8.313 3.548 1.00 76.88 133 ALA A C 1
ATOM 1064 O O . ALA A 1 133 ? 6.557 -7.582 3.006 1.00 76.88 133 ALA A O 1
ATOM 1065 N N . ARG A 1 134 ? 7.358 -9.645 3.407 1.00 76.94 134 ARG A N 1
ATOM 1066 C CA . ARG A 1 134 ? 6.355 -10.345 2.590 1.00 76.94 134 ARG A CA 1
ATOM 1067 C C . ARG A 1 134 ? 4.928 -10.079 3.073 1.00 76.94 134 ARG A C 1
ATOM 1069 O O . ARG A 1 134 ? 4.061 -9.782 2.260 1.00 76.94 134 ARG A O 1
ATOM 1076 N N . ARG A 1 135 ? 4.682 -10.118 4.390 1.00 79.12 135 ARG A N 1
ATOM 1077 C CA . ARG A 1 135 ? 3.362 -9.788 4.965 1.00 79.12 135 ARG A CA 1
ATOM 1078 C C . ARG A 1 135 ? 2.933 -8.362 4.635 1.00 79.12 135 ARG A C 1
ATOM 1080 O O . ARG A 1 135 ? 1.759 -8.147 4.340 1.00 79.12 135 ARG A O 1
ATOM 1087 N N . PHE A 1 136 ? 3.865 -7.411 4.649 1.00 83.25 136 PHE A N 1
ATOM 1088 C CA . PHE A 1 136 ? 3.561 -6.031 4.292 1.00 83.25 136 PHE A CA 1
ATOM 1089 C C . PHE A 1 136 ? 3.223 -5.877 2.806 1.00 83.25 136 PHE A C 1
ATOM 1091 O O . PHE A 1 136 ? 2.234 -5.222 2.487 1.00 83.25 136 PHE A O 1
ATOM 1098 N N . ILE A 1 137 ? 3.961 -6.541 1.907 1.00 82.06 137 ILE A N 1
ATOM 1099 C CA . ILE A 1 137 ? 3.627 -6.594 0.472 1.00 82.06 137 ILE A CA 1
ATOM 1100 C C . ILE A 1 137 ? 2.208 -7.146 0.276 1.00 82.06 137 ILE A C 1
ATOM 1102 O O . ILE A 1 137 ? 1.383 -6.505 -0.370 1.00 82.06 137 ILE A O 1
ATOM 1106 N N . THR A 1 138 ? 1.882 -8.280 0.902 1.00 80.62 138 THR A N 1
ATOM 1107 C CA . THR A 1 138 ? 0.536 -8.871 0.826 1.00 80.62 138 THR A CA 1
ATOM 1108 C C . THR A 1 138 ? -0.546 -7.926 1.353 1.00 80.62 138 THR A C 1
ATOM 1110 O O . THR A 1 138 ? -1.640 -7.858 0.795 1.00 80.62 138 THR A O 1
ATOM 1113 N N . PHE A 1 139 ? -0.264 -7.182 2.424 1.00 82.50 139 PHE A N 1
ATOM 1114 C CA . PHE A 1 139 ? -1.195 -6.195 2.965 1.00 82.50 139 PHE A CA 1
ATOM 1115 C C . PHE A 1 139 ? -1.441 -5.034 1.990 1.00 82.50 139 PHE A C 1
ATOM 1117 O O . PHE A 1 139 ? -2.593 -4.676 1.750 1.00 82.50 139 PHE A O 1
ATOM 1124 N N . VAL A 1 140 ? -0.381 -4.480 1.393 1.00 82.00 140 VAL A N 1
ATOM 1125 C CA . VAL A 1 140 ? -0.480 -3.426 0.367 1.00 82.00 140 VAL A CA 1
ATOM 1126 C C . VAL A 1 140 ? -1.309 -3.906 -0.822 1.00 82.00 140 VAL A C 1
ATOM 1128 O O . VAL A 1 140 ? -2.174 -3.173 -1.304 1.00 82.00 140 VAL A O 1
ATOM 1131 N N . ASP A 1 141 ? -1.091 -5.145 -1.256 1.00 77.12 141 ASP A N 1
ATOM 1132 C CA . ASP A 1 141 ? -1.836 -5.766 -2.348 1.00 77.12 141 ASP A CA 1
ATOM 1133 C C . ASP A 1 141 ? -3.330 -5.865 -2.023 1.00 77.12 141 ASP A C 1
ATOM 1135 O O . ASP A 1 141 ? -4.159 -5.428 -2.821 1.00 77.12 141 ASP A O 1
ATOM 1139 N N . ALA A 1 142 ? -3.679 -6.329 -0.820 1.00 75.00 142 ALA A N 1
ATOM 1140 C CA . ALA A 1 142 ? -5.067 -6.407 -0.370 1.00 75.00 142 ALA A CA 1
ATOM 1141 C C . ALA A 1 142 ? -5.742 -5.023 -0.282 1.00 75.00 142 ALA A C 1
ATOM 1143 O O . ALA A 1 142 ? -6.902 -4.872 -0.674 1.00 75.00 142 ALA A O 1
ATOM 1144 N N . CYS A 1 143 ? -5.030 -3.997 0.201 1.00 75.75 143 CYS A N 1
ATOM 1145 C CA . CYS A 1 143 ? -5.535 -2.620 0.229 1.00 75.75 143 CYS A CA 1
ATOM 1146 C C . CYS A 1 143 ? -5.760 -2.053 -1.175 1.00 75.75 143 CYS A C 1
ATOM 1148 O O . CYS A 1 143 ? -6.735 -1.340 -1.401 1.00 75.75 143 CYS A O 1
ATOM 1150 N N . TYR A 1 144 ? -4.872 -2.364 -2.116 1.00 76.81 144 TYR A N 1
ATOM 1151 C CA . TYR A 1 144 ? -5.003 -1.924 -3.498 1.00 76.81 144 TYR A CA 1
ATOM 1152 C C . TYR A 1 144 ? -6.172 -2.635 -4.203 1.00 76.81 144 TYR A C 1
ATOM 1154 O O . TYR A 1 144 ? -6.976 -2.010 -4.889 1.00 76.81 144 TYR A O 1
ATOM 1162 N N . GLU A 1 145 ? -6.326 -3.944 -4.012 1.00 72.56 145 GLU A N 1
ATOM 1163 C CA . GLU A 1 145 ? -7.389 -4.729 -4.652 1.00 72.56 145 GLU A CA 1
ATOM 1164 C C . GLU A 1 145 ? -8.793 -4.386 -4.149 1.00 72.56 145 GLU A C 1
ATOM 1166 O O . GLU A 1 145 ? -9.756 -4.497 -4.910 1.00 72.56 145 GLU A O 1
ATOM 1171 N N . SER A 1 146 ? -8.921 -3.914 -2.905 1.00 70.12 146 SER A N 1
ATOM 1172 C CA . SER A 1 146 ? -10.215 -3.501 -2.355 1.00 70.12 146 SER A CA 1
ATOM 1173 C C . SER A 1 146 ? -10.809 -2.280 -3.069 1.00 70.12 146 SER A C 1
ATOM 1175 O O . SER A 1 146 ? -12.017 -2.068 -2.979 1.00 70.12 146 SER A O 1
ATOM 1177 N N . LYS A 1 147 ? -9.980 -1.474 -3.760 1.00 65.88 147 LYS A N 1
ATOM 1178 C CA . LYS A 1 147 ? -10.298 -0.211 -4.467 1.00 65.88 147 LYS A CA 1
ATOM 1179 C C . LYS A 1 147 ? -10.954 0.903 -3.632 1.00 65.88 147 LYS A C 1
ATOM 1181 O O . LYS A 1 147 ? -10.945 2.053 -4.055 1.00 65.88 147 LYS A O 1
ATOM 1186 N N . GLY A 1 148 ? -11.495 0.593 -2.456 1.00 64.50 148 GLY A N 1
ATOM 1187 C CA . GLY A 1 148 ? -12.123 1.534 -1.524 1.00 64.50 148 GLY A CA 1
ATOM 1188 C C . GLY A 1 148 ? -11.252 1.892 -0.318 1.00 64.50 148 GLY A C 1
ATOM 1189 O O . GLY A 1 148 ? -11.666 2.681 0.526 1.00 64.50 148 GLY A O 1
ATOM 1190 N N . THR A 1 149 ? -10.050 1.318 -0.187 1.00 74.38 149 THR A N 1
ATOM 1191 C CA . THR A 1 149 ? -9.157 1.608 0.942 1.00 74.38 149 THR A CA 1
ATOM 1192 C C . THR A 1 149 ? -8.191 2.747 0.613 1.00 74.38 149 THR A C 1
ATOM 1194 O O . THR A 1 149 ? -7.458 2.711 -0.375 1.00 74.38 149 THR A O 1
ATOM 1197 N N . LYS A 1 150 ? -8.153 3.755 1.491 1.00 81.62 150 LYS A N 1
ATOM 1198 C CA . LYS A 1 150 ? -7.114 4.791 1.502 1.00 81.62 150 LYS A CA 1
ATOM 1199 C C . LYS A 1 150 ? -6.048 4.402 2.520 1.00 81.62 150 LYS A C 1
ATOM 1201 O O . LYS A 1 150 ? -6.356 4.262 3.703 1.00 81.62 150 LYS A O 1
ATOM 1206 N N . LEU A 1 151 ? -4.816 4.210 2.056 1.00 84.50 151 LEU A N 1
ATOM 1207 C CA . LEU A 1 151 ? -3.684 3.840 2.900 1.00 84.50 151 LEU A CA 1
ATOM 1208 C C . LEU A 1 151 ? -2.796 5.060 3.148 1.00 84.50 151 LEU A C 1
ATOM 1210 O O . LEU A 1 151 ? -2.315 5.684 2.208 1.00 84.50 151 LEU A O 1
ATOM 1214 N N . PHE A 1 152 ? -2.574 5.364 4.424 1.00 88.19 152 PHE A N 1
ATOM 1215 C CA . PHE A 1 152 ? -1.637 6.386 4.876 1.00 88.19 152 PHE A CA 1
ATOM 1216 C C . PHE A 1 152 ? -0.501 5.699 5.634 1.00 88.19 152 PHE A C 1
ATOM 1218 O O . PHE A 1 152 ? -0.750 4.838 6.481 1.00 88.19 152 PHE A O 1
ATOM 1225 N N . THR A 1 153 ? 0.745 6.064 5.356 1.00 89.94 153 THR A N 1
ATOM 1226 C CA . THR A 1 153 ? 1.936 5.418 5.919 1.00 89.94 153 THR A CA 1
ATOM 1227 C C . THR A 1 153 ? 2.912 6.461 6.440 1.00 89.94 153 THR A C 1
ATOM 1229 O O . THR A 1 153 ? 3.200 7.440 5.764 1.00 89.94 153 THR A O 1
ATOM 1232 N N . LEU A 1 154 ? 3.434 6.241 7.644 1.00 92.06 154 LEU A N 1
ATOM 1233 C CA . LEU A 1 154 ? 4.528 7.012 8.230 1.00 92.06 154 LEU A CA 1
ATOM 1234 C C . LEU A 1 154 ? 5.715 6.064 8.414 1.00 92.06 154 LEU A C 1
ATOM 1236 O O . LEU A 1 154 ? 5.573 5.047 9.090 1.00 92.06 154 LEU A O 1
ATOM 1240 N N . SER A 1 155 ? 6.854 6.391 7.811 1.00 90.44 155 SER A N 1
ATOM 1241 C CA . SER A 1 155 ? 8.028 5.520 7.715 1.00 90.44 155 SER A CA 1
ATOM 1242 C C . SER A 1 155 ? 9.319 6.257 8.052 1.00 90.44 155 SER A C 1
ATOM 1244 O O . SER A 1 155 ? 9.452 7.459 7.813 1.00 90.44 155 SER A O 1
ATOM 1246 N N . GLU A 1 156 ? 10.282 5.519 8.608 1.00 88.44 156 GLU A N 1
ATOM 1247 C CA . GLU A 1 156 ? 11.633 6.011 8.911 1.00 88.44 156 GLU A CA 1
ATOM 1248 C C . GLU A 1 156 ? 12.411 6.327 7.640 1.00 88.44 156 GLU A C 1
ATOM 1250 O O . GLU A 1 156 ? 13.131 7.321 7.596 1.00 88.44 156 GLU A O 1
ATOM 1255 N N . VAL A 1 157 ? 12.187 5.534 6.596 1.00 82.00 157 VAL A N 1
ATOM 1256 C CA . VAL A 1 157 ? 12.872 5.641 5.310 1.00 82.00 157 VAL A CA 1
ATOM 1257 C C . VAL A 1 157 ? 11.896 5.990 4.181 1.00 82.00 157 VAL A C 1
ATOM 1259 O O . VAL A 1 157 ? 10.689 5.703 4.294 1.00 82.00 157 VAL A O 1
ATOM 1262 N N . PRO A 1 158 ? 12.385 6.606 3.088 1.00 80.19 158 PRO A N 1
ATOM 1263 C CA . PRO A 1 158 ? 11.613 6.803 1.867 1.00 80.19 158 PRO A CA 1
ATOM 1264 C C . PRO A 1 158 ? 10.957 5.512 1.370 1.00 80.19 158 PRO A C 1
ATOM 1266 O O . PRO A 1 158 ? 11.464 4.415 1.583 1.00 80.19 158 PRO A O 1
ATOM 1269 N N . ILE A 1 159 ? 9.833 5.643 0.662 1.00 75.38 159 ILE A N 1
ATOM 1270 C CA . ILE A 1 159 ? 9.038 4.522 0.124 1.00 75.38 159 ILE A CA 1
ATOM 1271 C C . ILE A 1 159 ? 9.852 3.493 -0.667 1.00 75.38 159 ILE A C 1
ATOM 1273 O O . ILE A 1 159 ? 9.513 2.316 -0.682 1.00 75.38 159 ILE A O 1
ATOM 1277 N N . PHE A 1 160 ? 10.916 3.926 -1.330 1.00 71.38 160 PHE A N 1
ATOM 1278 C CA . PHE A 1 160 ? 11.748 3.045 -2.133 1.00 71.38 160 PHE A CA 1
ATOM 1279 C C . PHE A 1 160 ? 12.871 2.366 -1.339 1.00 71.38 160 PHE A C 1
ATOM 1281 O O . PHE A 1 160 ? 13.529 1.468 -1.848 1.00 71.38 160 PHE A O 1
ATOM 1288 N N . GLU A 1 161 ? 13.061 2.765 -0.085 1.00 72.00 161 GLU A N 1
ATOM 1289 C CA . GLU A 1 161 ? 14.081 2.243 0.823 1.00 72.00 161 GLU A CA 1
ATOM 1290 C C . GLU A 1 161 ? 13.482 1.335 1.914 1.00 72.00 161 GLU A C 1
ATOM 1292 O O . GLU A 1 161 ? 14.205 0.731 2.689 1.00 72.00 161 GLU A O 1
ATOM 1297 N N . ILE A 1 162 ? 12.156 1.171 1.978 1.00 72.50 162 ILE A N 1
ATOM 1298 C CA . ILE A 1 162 ? 11.468 0.423 3.056 1.00 72.50 162 ILE A CA 1
ATOM 1299 C C . ILE A 1 162 ? 11.834 -1.059 3.176 1.00 72.50 162 ILE A C 1
ATOM 1301 O O . ILE A 1 162 ? 11.526 -1.687 4.187 1.00 72.50 162 ILE A O 1
ATOM 1305 N N . PHE A 1 163 ? 12.430 -1.631 2.135 1.00 67.69 163 PHE A N 1
ATOM 1306 C CA . PHE A 1 163 ? 12.854 -3.027 2.104 1.00 67.69 163 PHE A CA 1
ATOM 1307 C C . PHE A 1 163 ? 14.351 -3.154 1.784 1.00 67.69 163 PHE A C 1
ATOM 1309 O O . PHE A 1 163 ? 14.798 -4.170 1.237 1.00 67.69 163 PHE A O 1
ATOM 1316 N N . THR A 1 164 ? 15.117 -2.104 2.087 1.00 66.38 164 THR A N 1
ATOM 1317 C CA . THR A 1 164 ? 16.572 -2.117 1.987 1.00 66.38 164 THR A CA 1
ATOM 1318 C C . THR A 1 164 ? 17.180 -2.421 3.350 1.00 66.38 164 THR A C 1
ATOM 1320 O O . THR A 1 164 ? 16.689 -1.971 4.382 1.00 66.38 164 THR A O 1
ATOM 1323 N N . ASP A 1 165 ? 18.252 -3.211 3.370 1.00 54.50 165 ASP A N 1
ATOM 1324 C CA . ASP A 1 165 ? 18.894 -3.630 4.626 1.00 54.50 165 ASP A CA 1
ATOM 1325 C C . ASP A 1 165 ? 19.867 -2.576 5.180 1.00 54.50 165 ASP A C 1
ATOM 1327 O O . ASP A 1 165 ? 20.602 -2.849 6.127 1.00 54.50 165 ASP A O 1
ATOM 1331 N N . GLY A 1 166 ? 19.954 -1.382 4.579 1.00 49.97 166 GLY A N 1
ATOM 1332 C CA . GLY A 1 166 ? 20.930 -0.341 4.947 1.00 49.97 166 GLY A CA 1
ATOM 1333 C C . GLY A 1 166 ? 22.402 -0.728 4.710 1.00 49.97 166 GLY A C 1
ATOM 1334 O O . GLY A 1 166 ? 23.278 0.132 4.660 1.00 49.97 166 GLY A O 1
ATOM 1335 N N . HIS A 1 167 ? 22.688 -2.011 4.499 1.00 45.22 167 HIS A N 1
ATOM 1336 C CA . HIS A 1 167 ? 23.932 -2.517 3.959 1.00 45.22 167 HIS A CA 1
ATOM 1337 C C . HIS A 1 167 ? 23.915 -2.267 2.453 1.00 45.22 167 HIS A C 1
ATOM 1339 O O . HIS A 1 167 ? 23.277 -3.000 1.697 1.00 45.22 167 HIS A O 1
ATOM 1345 N N . GLY A 1 168 ? 24.599 -1.203 2.025 1.00 44.50 168 GLY A N 1
ATOM 1346 C CA . GLY A 1 168 ? 24.968 -1.002 0.629 1.00 44.50 168 GLY A CA 1
ATOM 1347 C C . GLY A 1 168 ? 25.822 -2.180 0.179 1.00 44.50 168 GLY A C 1
ATOM 1348 O O . GLY A 1 168 ? 27.043 -2.154 0.289 1.00 44.50 168 GLY A O 1
ATOM 1349 N N . SER A 1 169 ? 25.169 -3.252 -0.248 1.00 38.69 169 SER A N 1
ATOM 1350 C CA . SER A 1 169 ? 25.834 -4.324 -0.952 1.00 38.69 169 SER A CA 1
ATOM 1351 C C . SER A 1 169 ? 26.009 -3.834 -2.380 1.00 38.69 169 SER A C 1
ATOM 1353 O O . SER A 1 169 ? 25.056 -3.422 -3.032 1.00 38.69 169 SER A O 1
ATOM 1355 N N . GLU A 1 170 ? 27.235 -3.871 -2.891 1.00 41.97 170 GLU A N 1
ATOM 1356 C CA . GLU A 1 170 ? 27.499 -3.824 -4.332 1.00 41.97 170 GLU A CA 1
ATOM 1357 C C . GLU A 1 170 ? 26.983 -5.126 -4.977 1.00 41.97 170 GLU A C 1
ATOM 1359 O O . GLU A 1 170 ? 27.723 -5.873 -5.615 1.00 41.97 170 GLU A O 1
ATOM 1364 N N . ALA A 1 171 ? 25.713 -5.473 -4.754 1.00 42.00 171 ALA A N 1
ATOM 1365 C CA . ALA A 1 171 ? 25.095 -6.612 -5.396 1.00 42.00 171 ALA A CA 1
ATOM 1366 C C . ALA A 1 171 ? 25.069 -6.304 -6.891 1.00 42.00 171 ALA A C 1
ATOM 1368 O O . ALA A 1 171 ? 24.452 -5.334 -7.321 1.00 42.00 171 ALA A O 1
ATOM 1369 N N . THR A 1 172 ? 25.799 -7.088 -7.684 1.00 39.22 172 THR A N 1
ATOM 1370 C CA . THR A 1 172 ? 25.857 -6.912 -9.132 1.00 39.22 172 THR A CA 1
ATOM 1371 C C . THR A 1 172 ? 24.473 -7.178 -9.704 1.00 39.22 172 THR A C 1
ATOM 1373 O O . THR A 1 172 ? 23.965 -8.297 -9.706 1.00 39.22 172 THR A O 1
ATOM 1376 N N . ILE A 1 173 ? 23.840 -6.106 -10.143 1.00 49.56 173 ILE A N 1
ATOM 1377 C CA . ILE A 1 173 ? 22.456 -6.088 -10.585 1.00 49.56 173 ILE A CA 1
ATOM 1378 C C . ILE A 1 173 ? 22.432 -6.668 -11.993 1.00 49.56 173 ILE A C 1
ATOM 1380 O O . ILE A 1 173 ? 23.067 -6.119 -12.893 1.00 49.56 173 ILE A O 1
ATOM 1384 N N . SER A 1 174 ? 21.719 -7.778 -12.189 1.00 51.66 174 SER A N 1
ATOM 1385 C CA . SER A 1 174 ? 21.488 -8.320 -13.531 1.00 51.66 174 SER A CA 1
ATOM 1386 C C . SER A 1 174 ? 20.847 -7.246 -14.414 1.00 51.66 174 SER A C 1
ATOM 1388 O O . SER A 1 174 ? 19.944 -6.534 -13.973 1.00 51.66 174 SER A O 1
ATOM 1390 N N . ASP A 1 175 ? 21.260 -7.141 -15.677 1.00 52.66 175 ASP A N 1
ATOM 1391 C CA . ASP A 1 175 ? 20.683 -6.179 -16.626 1.00 52.66 175 ASP A CA 1
ATOM 1392 C C . ASP A 1 175 ? 19.171 -6.365 -16.794 1.00 52.66 175 ASP A C 1
ATOM 1394 O O . ASP A 1 175 ? 18.443 -5.412 -17.066 1.00 52.66 175 ASP A O 1
ATOM 1398 N N . HIS A 1 176 ? 18.662 -7.576 -16.555 1.00 49.34 176 HIS A N 1
ATOM 1399 C CA . HIS A 1 176 ? 17.226 -7.828 -16.498 1.00 49.34 176 HIS A CA 1
ATOM 1400 C C . HIS A 1 176 ? 16.532 -7.015 -15.392 1.00 49.34 176 HIS A C 1
ATOM 1402 O O . HIS A 1 176 ? 15.463 -6.453 -15.618 1.00 49.34 176 HIS A O 1
ATOM 1408 N N . MET A 1 177 ? 17.168 -6.893 -14.227 1.00 51.88 177 MET A N 1
ATOM 1409 C CA . MET A 1 177 ? 16.635 -6.178 -13.070 1.00 51.88 177 MET A CA 1
ATOM 1410 C C . MET A 1 177 ? 16.582 -4.668 -13.306 1.00 51.88 177 MET A C 1
ATOM 1412 O O . MET A 1 177 ? 15.567 -4.043 -13.013 1.00 51.88 177 MET A O 1
ATOM 1416 N N . ARG A 1 178 ? 17.627 -4.101 -13.927 1.00 59.03 178 ARG A N 1
ATOM 1417 C CA . ARG A 1 178 ? 17.623 -2.698 -14.378 1.00 59.03 178 ARG A CA 1
ATOM 1418 C C . ARG A 1 178 ? 16.446 -2.415 -15.308 1.00 59.03 178 ARG A C 1
ATOM 1420 O O . ARG A 1 178 ? 15.684 -1.491 -15.060 1.00 59.03 178 ARG A O 1
ATOM 1427 N N . ASN A 1 179 ? 16.217 -3.290 -16.287 1.00 57.25 179 ASN A N 1
ATOM 1428 C CA . ASN A 1 179 ? 15.099 -3.146 -17.219 1.00 57.25 179 ASN A CA 1
ATOM 1429 C C . ASN A 1 179 ? 13.718 -3.222 -16.535 1.00 57.25 179 ASN A C 1
ATOM 1431 O O . ASN A 1 179 ? 12.807 -2.499 -16.923 1.00 57.25 179 ASN A O 1
ATOM 1435 N N . VAL A 1 180 ? 13.532 -4.086 -15.529 1.00 55.38 180 VAL A N 1
ATOM 1436 C CA . VAL A 1 180 ? 12.264 -4.157 -14.773 1.00 55.38 180 VAL A CA 1
ATOM 1437 C C . VAL A 1 180 ? 12.051 -2.892 -13.938 1.00 55.38 180 VAL A C 1
ATOM 1439 O O . VAL A 1 180 ? 10.932 -2.392 -13.852 1.00 55.38 180 VAL A O 1
ATOM 1442 N N . MET A 1 181 ? 13.109 -2.351 -13.336 1.00 58.78 181 MET A N 1
ATOM 1443 C CA . MET A 1 181 ? 13.031 -1.124 -12.539 1.00 58.78 181 MET A CA 1
ATOM 1444 C C . MET A 1 181 ? 12.779 0.112 -13.413 1.00 58.78 181 MET A C 1
ATOM 1446 O O . MET A 1 181 ? 11.940 0.941 -13.051 1.00 58.78 181 MET A O 1
ATOM 1450 N N . ASP A 1 182 ? 13.382 0.169 -14.602 1.00 62.88 182 ASP A N 1
ATOM 1451 C CA . ASP A 1 182 ? 13.099 1.166 -15.642 1.00 62.88 182 ASP A CA 1
ATOM 1452 C C . ASP A 1 182 ? 11.648 1.084 -16.148 1.00 62.88 182 ASP A C 1
ATOM 1454 O O . ASP A 1 182 ? 10.947 2.101 -16.247 1.00 62.88 182 ASP A O 1
ATOM 1458 N N . ASP A 1 183 ? 11.141 -0.129 -16.391 1.00 57.12 183 ASP A N 1
ATOM 1459 C CA . ASP A 1 183 ? 9.737 -0.385 -16.754 1.00 57.12 183 ASP A CA 1
ATOM 1460 C C . ASP A 1 183 ? 8.761 0.023 -15.635 1.00 57.12 183 ASP A C 1
ATOM 1462 O O . ASP A 1 183 ? 7.588 0.313 -15.893 1.00 57.12 183 ASP A O 1
ATOM 1466 N N . LEU A 1 184 ? 9.228 0.113 -14.389 1.00 55.69 184 LEU A N 1
ATOM 1467 C CA . LEU A 1 184 ? 8.434 0.531 -13.231 1.00 55.69 184 LEU A CA 1
ATOM 1468 C C . LEU A 1 184 ? 8.677 1.993 -12.822 1.00 55.69 184 LEU A C 1
ATOM 1470 O O . LEU A 1 184 ? 7.936 2.516 -11.989 1.00 55.69 184 LEU A O 1
ATOM 1474 N N . GLY A 1 185 ? 9.631 2.680 -13.462 1.00 55.16 185 GLY A N 1
ATOM 1475 C CA . GLY A 1 185 ? 9.956 4.086 -13.215 1.00 55.16 185 GLY A CA 1
ATOM 1476 C C . GLY A 1 185 ? 10.614 4.331 -11.856 1.00 55.16 185 GLY A C 1
ATOM 1477 O O . GLY A 1 185 ? 10.473 5.420 -11.300 1.00 55.16 185 GLY A O 1
ATOM 1478 N N . LEU A 1 186 ? 11.283 3.319 -11.299 1.00 58.91 186 LEU A N 1
ATOM 1479 C CA . LEU A 1 186 ? 11.980 3.422 -10.021 1.00 58.91 186 LEU A CA 1
ATOM 1480 C C . LEU A 1 186 ? 13.349 4.102 -10.216 1.00 58.91 186 LEU A C 1
ATOM 1482 O O . LEU A 1 186 ? 14.051 3.768 -11.165 1.00 58.91 186 LEU A O 1
ATOM 1486 N N . PRO A 1 187 ? 13.748 5.047 -9.347 1.00 53.69 187 PRO A N 1
ATOM 1487 C CA . PRO A 1 187 ? 15.056 5.696 -9.435 1.00 53.69 187 PRO A CA 1
ATOM 1488 C C . PRO A 1 187 ? 16.259 4.733 -9.401 1.00 53.69 187 PRO A C 1
ATOM 1490 O O . PRO A 1 187 ? 16.335 3.854 -8.544 1.00 53.69 187 PRO A O 1
ATOM 1493 N N . ASP A 1 188 ? 17.265 5.002 -10.242 1.00 49.81 188 ASP A N 1
ATOM 1494 C CA . ASP A 1 188 ? 18.483 4.182 -10.409 1.00 49.81 188 ASP A CA 1
ATOM 1495 C C . ASP A 1 188 ? 19.332 3.978 -9.138 1.00 49.81 188 ASP A C 1
ATOM 1497 O O . ASP A 1 188 ? 20.140 3.055 -9.056 1.00 49.81 188 ASP A O 1
ATOM 1501 N N . HIS A 1 189 ? 19.161 4.818 -8.117 1.00 51.56 189 HIS A N 1
ATOM 1502 C CA . HIS A 1 189 ? 19.910 4.726 -6.858 1.00 51.56 189 HIS A CA 1
ATOM 1503 C C . HIS A 1 189 ? 19.268 3.790 -5.821 1.00 51.56 189 HIS A C 1
ATOM 1505 O O . HIS A 1 189 ? 19.898 3.468 -4.819 1.00 51.56 189 HIS A O 1
ATOM 1511 N N . ILE A 1 190 ? 18.041 3.315 -6.057 1.00 50.53 190 ILE A N 1
ATOM 1512 C CA . ILE A 1 190 ? 17.371 2.303 -5.212 1.00 50.53 190 ILE A CA 1
ATOM 1513 C C . ILE A 1 190 ? 17.919 0.897 -5.501 1.00 50.53 190 ILE A C 1
ATOM 1515 O O . ILE A 1 190 ? 17.686 -0.059 -4.765 1.00 50.53 190 ILE A O 1
ATOM 1519 N N . VAL A 1 191 ? 18.664 0.772 -6.598 1.00 49.09 191 VAL A N 1
ATOM 1520 C CA . VAL A 1 191 ? 18.831 -0.464 -7.360 1.00 49.09 191 VAL A CA 1
ATOM 1521 C C . VAL A 1 191 ? 19.797 -1.450 -6.664 1.00 49.09 191 VAL A C 1
ATOM 1523 O O . VAL A 1 191 ? 19.800 -2.625 -6.999 1.00 49.09 191 VAL A O 1
ATOM 1526 N N . GLY A 1 192 ? 20.528 -1.062 -5.613 1.00 48.38 192 GLY A N 1
ATOM 1527 C CA . GLY A 1 192 ? 21.561 -1.912 -4.988 1.00 48.38 192 GLY A CA 1
ATOM 1528 C C . GLY A 1 192 ? 21.302 -2.473 -3.582 1.00 48.38 192 GLY A C 1
ATOM 1529 O O . GLY A 1 192 ? 22.220 -3.037 -3.007 1.00 48.38 192 GLY A O 1
ATOM 1530 N N . ALA A 1 193 ? 20.130 -2.308 -2.962 1.00 42.88 193 ALA A N 1
ATOM 1531 C CA . ALA A 1 193 ? 20.085 -2.337 -1.490 1.00 42.88 193 ALA A CA 1
ATOM 1532 C C . ALA A 1 193 ? 19.269 -3.459 -0.812 1.00 42.88 193 ALA A C 1
ATOM 1534 O O . ALA A 1 193 ? 18.989 -3.349 0.382 1.00 42.88 193 ALA A O 1
ATOM 1535 N N . SER A 1 194 ? 18.903 -4.549 -1.497 1.00 48.09 194 SER A N 1
ATOM 1536 C CA . SER A 1 194 ? 18.143 -5.634 -0.850 1.00 48.09 194 SER A CA 1
ATOM 1537 C C . SER A 1 194 ? 18.884 -6.971 -0.836 1.00 48.09 194 SER A C 1
ATOM 1539 O O . SER A 1 194 ? 18.760 -7.781 -1.747 1.00 48.09 194 SER A O 1
ATOM 1541 N N . SER A 1 195 ? 19.603 -7.239 0.258 1.00 50.25 195 SER A N 1
ATOM 1542 C CA . SER A 1 195 ? 19.960 -8.603 0.681 1.00 50.25 195 SER A CA 1
ATOM 1543 C C . SER A 1 195 ? 18.752 -9.391 1.230 1.00 50.25 195 SER A C 1
ATOM 1545 O O . SER A 1 195 ? 18.827 -10.612 1.418 1.00 50.25 195 SER A O 1
ATOM 1547 N N . ILE A 1 196 ? 17.610 -8.720 1.443 1.00 53.75 196 ILE A N 1
ATOM 1548 C CA . ILE A 1 196 ? 16.345 -9.319 1.898 1.00 53.75 196 ILE A CA 1
ATOM 1549 C C . ILE A 1 196 ? 15.743 -10.213 0.812 1.00 53.75 196 ILE A C 1
ATOM 1551 O O . ILE A 1 196 ? 15.230 -11.287 1.131 1.00 53.75 196 ILE A O 1
ATOM 1555 N N . PHE A 1 197 ? 15.842 -9.827 -0.460 1.00 57.78 197 PHE A N 1
ATOM 1556 C CA . PHE A 1 197 ? 15.208 -10.543 -1.565 1.00 57.78 197 PHE A CA 1
ATOM 1557 C C . PHE A 1 197 ? 16.240 -11.261 -2.424 1.00 57.78 197 PHE A C 1
ATOM 1559 O O . PHE A 1 197 ? 17.116 -10.653 -3.028 1.00 57.78 197 PHE A O 1
ATOM 1566 N N . THR A 1 198 ? 16.148 -12.586 -2.454 1.00 56.75 198 THR A N 1
ATOM 1567 C CA . THR A 1 198 ? 17.127 -13.451 -3.132 1.00 56.75 198 THR A CA 1
ATOM 1568 C C . THR A 1 198 ? 16.594 -14.015 -4.451 1.00 56.75 198 THR A C 1
ATOM 1570 O O . THR A 1 198 ? 17.313 -14.751 -5.120 1.00 56.75 198 THR A O 1
ATOM 1573 N N . GLY A 1 199 ? 15.354 -13.683 -4.839 1.00 59.72 199 GLY A N 1
ATOM 1574 C CA . GLY A 1 199 ? 14.707 -14.182 -6.058 1.00 59.72 199 GLY A CA 1
ATOM 1575 C C . GLY A 1 199 ? 14.017 -13.105 -6.902 1.00 59.72 199 GLY A C 1
ATOM 1576 O O . GLY A 1 199 ? 13.562 -12.084 -6.389 1.00 59.72 199 GLY A O 1
ATOM 1577 N N . GLU A 1 200 ? 13.900 -13.367 -8.209 1.00 58.56 200 GLU A N 1
ATOM 1578 C CA . GLU A 1 200 ? 13.268 -12.468 -9.194 1.00 58.56 200 GLU A CA 1
ATOM 1579 C C . GLU A 1 200 ? 11.806 -12.140 -8.851 1.00 58.56 200 GLU A C 1
ATOM 1581 O O . GLU A 1 200 ? 11.372 -10.995 -8.972 1.00 58.56 200 GLU A O 1
ATOM 1586 N N . GLU A 1 201 ? 11.056 -13.132 -8.364 1.00 64.06 201 GLU A N 1
ATOM 1587 C CA . GLU A 1 201 ? 9.654 -12.972 -7.965 1.00 64.06 201 GLU A CA 1
ATOM 1588 C C . GLU A 1 201 ? 9.495 -11.989 -6.799 1.00 64.06 201 GLU A C 1
ATOM 1590 O O . GLU A 1 201 ? 8.571 -11.174 -6.778 1.00 64.06 201 GLU A O 1
ATOM 1595 N N . GLU A 1 202 ? 10.423 -12.020 -5.844 1.00 66.69 202 GLU A N 1
ATOM 1596 C CA . GLU A 1 202 ? 10.372 -11.166 -4.662 1.00 66.69 202 GLU A CA 1
ATOM 1597 C C . GLU A 1 202 ? 10.661 -9.707 -5.010 1.00 66.69 202 GLU A C 1
ATOM 1599 O O . GLU A 1 202 ? 10.002 -8.800 -4.501 1.00 66.69 202 GLU A O 1
ATOM 1604 N N . ILE A 1 203 ? 11.594 -9.479 -5.934 1.00 66.81 203 ILE A N 1
ATOM 1605 C CA . ILE A 1 203 ? 11.930 -8.133 -6.395 1.00 66.81 203 ILE A CA 1
ATOM 1606 C C . ILE A 1 203 ? 10.795 -7.562 -7.248 1.00 66.81 203 ILE A C 1
ATOM 1608 O O . ILE A 1 203 ? 10.423 -6.396 -7.101 1.00 66.81 203 ILE A O 1
ATOM 1612 N N . PHE A 1 204 ? 10.162 -8.391 -8.078 1.00 68.19 204 PHE A N 1
ATOM 1613 C CA . PHE A 1 204 ? 8.956 -7.989 -8.792 1.00 68.19 204 PHE A CA 1
ATOM 1614 C C . PHE A 1 204 ? 7.796 -7.674 -7.833 1.00 68.19 204 PHE A C 1
ATOM 1616 O O . PHE A 1 204 ? 7.072 -6.693 -8.025 1.00 68.19 204 PHE A O 1
ATOM 1623 N N . ALA A 1 205 ? 7.613 -8.468 -6.775 1.00 72.62 205 ALA A N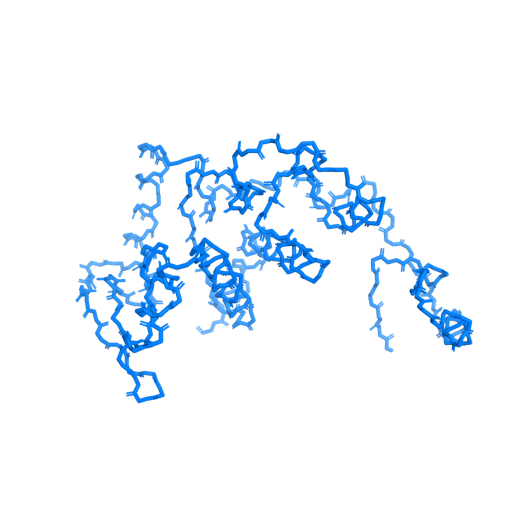 1
ATOM 1624 C CA . ALA A 1 205 ? 6.607 -8.212 -5.748 1.00 72.62 205 ALA A CA 1
ATOM 1625 C C . ALA A 1 205 ? 6.873 -6.897 -4.995 1.00 72.62 205 ALA A C 1
ATOM 1627 O O . ALA A 1 205 ? 5.946 -6.105 -4.821 1.00 72.62 205 ALA A O 1
ATOM 1628 N N . PHE A 1 206 ? 8.131 -6.623 -4.641 1.00 75.19 206 PHE A N 1
ATOM 1629 C CA . PHE A 1 206 ? 8.577 -5.351 -4.069 1.00 75.19 206 PHE A CA 1
ATOM 1630 C C . PHE A 1 206 ? 8.237 -4.171 -4.981 1.00 75.19 206 PHE A C 1
ATOM 1632 O O . PHE A 1 206 ? 7.547 -3.233 -4.578 1.00 75.19 206 PHE A O 1
ATOM 1639 N N . ALA A 1 207 ? 8.680 -4.232 -6.234 1.00 70.25 207 ALA A N 1
ATOM 1640 C CA . ALA A 1 207 ? 8.549 -3.119 -7.155 1.00 70.25 207 ALA A CA 1
ATOM 1641 C C . ALA A 1 207 ? 7.070 -2.832 -7.481 1.00 70.25 207 ALA A C 1
ATOM 1643 O O . ALA A 1 207 ? 6.653 -1.671 -7.554 1.00 70.25 207 ALA A O 1
ATOM 1644 N N . ARG A 1 208 ? 6.235 -3.880 -7.560 1.00 79.25 208 ARG A N 1
ATOM 1645 C CA . ARG A 1 208 ? 4.772 -3.737 -7.606 1.00 79.25 208 ARG A CA 1
ATOM 1646 C C . ARG A 1 208 ? 4.202 -3.077 -6.353 1.00 79.25 208 ARG A C 1
ATOM 1648 O O . ARG A 1 208 ? 3.359 -2.195 -6.496 1.00 79.25 208 ARG A O 1
ATOM 1655 N N . ALA A 1 209 ? 4.629 -3.472 -5.153 1.00 80.00 209 ALA A N 1
ATOM 1656 C CA . ALA A 1 209 ? 4.138 -2.884 -3.906 1.00 80.00 209 ALA A CA 1
ATOM 1657 C C . ALA A 1 209 ? 4.458 -1.381 -3.824 1.00 80.00 209 ALA A C 1
ATOM 1659 O O . ALA A 1 209 ? 3.567 -0.580 -3.536 1.00 80.00 209 ALA A O 1
ATOM 1660 N N . CYS A 1 210 ? 5.686 -0.976 -4.169 1.00 77.69 210 CYS A N 1
ATOM 1661 C CA . CYS A 1 210 ? 6.065 0.437 -4.261 1.00 77.69 210 CYS A CA 1
ATOM 1662 C C . CYS A 1 210 ? 5.209 1.183 -5.294 1.00 77.69 210 CYS A C 1
ATOM 1664 O O . CYS A 1 210 ? 4.669 2.246 -4.991 1.00 77.69 210 CYS A O 1
ATOM 1666 N N . SER A 1 211 ? 5.020 0.614 -6.489 1.00 78.69 211 SER A N 1
ATOM 1667 C CA . SER A 1 211 ? 4.168 1.209 -7.527 1.00 78.69 211 SER A CA 1
ATOM 1668 C C . SER A 1 211 ? 2.722 1.406 -7.047 1.00 78.69 211 SER A C 1
ATOM 1670 O O . SER A 1 211 ? 2.151 2.485 -7.218 1.00 78.69 211 SER A O 1
ATOM 1672 N N . ARG A 1 212 ? 2.139 0.406 -6.373 1.00 81.00 212 ARG A N 1
ATOM 1673 C CA . ARG A 1 212 ? 0.788 0.473 -5.792 1.00 81.00 212 ARG A CA 1
ATOM 1674 C C . ARG A 1 212 ? 0.676 1.553 -4.721 1.00 81.00 212 ARG A C 1
ATOM 1676 O O . ARG A 1 212 ? -0.277 2.324 -4.753 1.00 81.00 212 ARG A O 1
ATOM 1683 N N . LEU A 1 213 ? 1.646 1.651 -3.813 1.00 79.62 213 LEU A N 1
ATOM 1684 C CA . LEU A 1 213 ? 1.693 2.707 -2.795 1.00 79.62 213 LEU A CA 1
ATOM 1685 C C . LEU A 1 213 ? 1.746 4.110 -3.422 1.00 79.62 213 LEU A C 1
ATOM 1687 O O . LEU A 1 213 ? 1.001 4.994 -3.001 1.00 79.62 213 LEU A O 1
ATOM 1691 N N . VAL A 1 214 ? 2.554 4.304 -4.470 1.00 80.12 214 VAL A N 1
ATOM 1692 C CA . VAL A 1 214 ? 2.604 5.571 -5.224 1.00 80.12 214 VAL A CA 1
ATOM 1693 C C . VAL A 1 214 ? 1.256 5.874 -5.884 1.00 80.12 214 VAL A C 1
ATOM 1695 O O . VAL A 1 214 ? 0.757 6.996 -5.786 1.00 80.12 214 VAL A O 1
ATOM 1698 N N . GLN A 1 215 ? 0.626 4.882 -6.519 1.00 78.75 215 GLN A N 1
ATOM 1699 C CA . GLN A 1 215 ? -0.686 5.056 -7.148 1.00 78.75 215 GLN A CA 1
ATOM 1700 C C . GLN A 1 215 ? -1.788 5.380 -6.136 1.00 78.75 215 GLN A C 1
ATOM 1702 O O . GLN A 1 215 ? -2.600 6.267 -6.401 1.00 78.75 215 GLN A O 1
ATOM 1707 N N . MET A 1 216 ? -1.792 4.731 -4.968 1.00 80.50 216 MET A N 1
ATOM 1708 C CA . MET A 1 216 ? -2.740 5.022 -3.885 1.00 80.50 216 MET A CA 1
ATOM 1709 C C . MET A 1 216 ? -2.605 6.455 -3.345 1.00 80.50 216 MET A C 1
ATOM 1711 O O . MET A 1 216 ? -3.553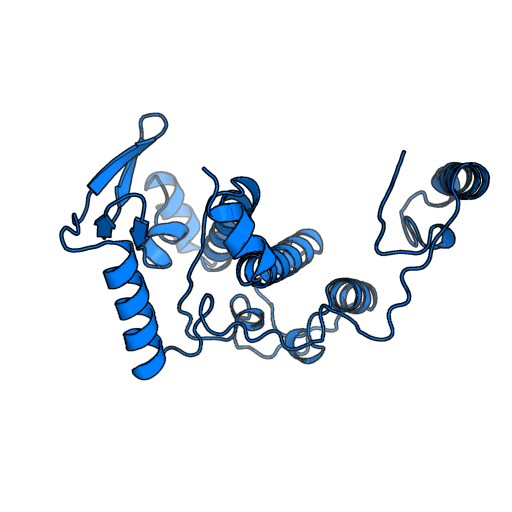 6.986 -2.771 1.00 80.50 216 MET A O 1
ATOM 1715 N N . GLY A 1 217 ? -1.457 7.103 -3.571 1.00 74.69 217 GLY A N 1
ATOM 1716 C CA . GLY A 1 217 ? -1.232 8.518 -3.277 1.00 74.69 217 GLY A CA 1
ATOM 1717 C C . GLY A 1 217 ? -1.683 9.506 -4.345 1.00 74.69 217 GLY A C 1
ATOM 1718 O O . GLY A 1 217 ? -1.563 10.714 -4.146 1.00 74.69 217 GLY A O 1
ATOM 1719 N N . SER A 1 218 ? -2.181 9.030 -5.483 1.00 74.12 218 SER A N 1
ATOM 1720 C CA . SER A 1 218 ? -2.633 9.896 -6.569 1.00 74.12 218 SER A CA 1
ATOM 1721 C C . SER A 1 218 ? -4.009 10.516 -6.293 1.00 74.12 218 SER A C 1
ATOM 1723 O O . SER A 1 218 ? -4.849 9.940 -5.601 1.00 74.12 218 SER A O 1
ATOM 1725 N N . LYS A 1 219 ? -4.264 11.692 -6.887 1.00 68.62 219 LYS A N 1
ATOM 1726 C CA . LYS A 1 219 ? -5.596 12.325 -6.868 1.00 68.62 219 LYS A CA 1
ATOM 1727 C C . LYS A 1 219 ? -6.668 11.407 -7.461 1.00 68.62 219 LYS A C 1
ATOM 1729 O O . LYS A 1 219 ? -7.723 11.252 -6.860 1.00 68.62 219 LYS A O 1
ATOM 1734 N N . ASP A 1 220 ? -6.337 10.743 -8.567 1.00 73.06 220 ASP A N 1
ATOM 1735 C CA . ASP A 1 220 ? -7.229 9.825 -9.281 1.00 73.06 220 ASP A CA 1
ATOM 1736 C C . ASP A 1 220 ? -7.740 8.705 -8.352 1.00 73.06 220 ASP A C 1
ATOM 1738 O O . ASP A 1 220 ? -8.937 8.412 -8.314 1.00 73.06 220 ASP A O 1
ATOM 1742 N N . TRP A 1 221 ? -6.846 8.137 -7.530 1.00 75.56 221 TRP A N 1
ATOM 1743 C CA . TRP A 1 221 ? -7.203 7.139 -6.516 1.00 75.56 221 TRP A CA 1
ATOM 1744 C C . TRP A 1 221 ? -8.052 7.726 -5.389 1.00 75.56 221 TRP A C 1
ATOM 1746 O O . TRP A 1 221 ? -9.023 7.116 -4.941 1.00 75.56 221 TRP A O 1
ATOM 1756 N N . ALA A 1 222 ? -7.706 8.928 -4.919 1.00 70.31 222 ALA A N 1
ATOM 1757 C CA . ALA A 1 222 ? -8.435 9.592 -3.843 1.00 70.31 222 ALA A CA 1
ATOM 1758 C C . ALA A 1 222 ? -9.902 9.875 -4.210 1.00 70.31 222 ALA A C 1
ATOM 1760 O O . ALA A 1 222 ? -10.762 9.826 -3.319 1.00 70.31 222 ALA A O 1
ATOM 1761 N N . GLU A 1 223 ? -10.167 10.144 -5.490 1.00 68.38 223 GLU A N 1
ATOM 1762 C CA . GLU A 1 223 ? -11.498 10.361 -6.060 1.00 68.38 223 GLU A CA 1
ATOM 1763 C C . GLU A 1 223 ? -12.279 9.050 -6.216 1.00 68.38 223 GLU A C 1
ATOM 1765 O O . GLU A 1 223 ? -13.449 9.005 -5.849 1.00 68.38 223 GLU A O 1
ATOM 1770 N N . THR A 1 224 ? -11.648 7.959 -6.666 1.00 66.81 224 THR A N 1
ATOM 1771 C CA . THR A 1 224 ? -12.328 6.652 -6.798 1.00 66.81 224 THR A CA 1
ATOM 1772 C C . THR A 1 224 ? -12.610 5.988 -5.451 1.00 66.81 224 THR A C 1
ATOM 1774 O O . THR A 1 224 ? -13.704 5.469 -5.244 1.00 66.81 224 THR A O 1
ATOM 1777 N N . ALA A 1 225 ? -11.679 6.060 -4.498 1.00 58.81 225 ALA A N 1
ATOM 1778 C CA . ALA A 1 225 ? -11.831 5.456 -3.171 1.00 58.81 225 ALA A CA 1
ATOM 1779 C C . ALA A 1 225 ? -12.853 6.182 -2.263 1.00 58.81 225 ALA A C 1
ATOM 1781 O O . ALA A 1 225 ? -13.036 5.792 -1.114 1.00 58.81 225 ALA A O 1
ATOM 1782 N N . GLY A 1 226 ? -13.479 7.271 -2.732 1.00 47.16 226 GLY A N 1
ATOM 1783 C CA . GLY A 1 226 ? -14.546 7.999 -2.030 1.00 47.16 226 GLY A CA 1
ATOM 1784 C C . GLY A 1 226 ? -15.973 7.566 -2.390 1.00 47.16 226 GLY A C 1
ATOM 1785 O O . GLY A 1 226 ? -16.911 8.060 -1.770 1.00 47.16 226 GLY A O 1
ATOM 1786 N N . TYR A 1 227 ? -16.141 6.667 -3.365 1.00 35.91 227 TYR A N 1
ATOM 1787 C CA . TYR A 1 227 ? -17.439 6.138 -3.792 1.00 35.91 227 TYR A CA 1
ATOM 1788 C C . TYR A 1 227 ? -17.598 4.676 -3.348 1.00 35.91 227 TYR A C 1
ATOM 1790 O O . TYR A 1 227 ? -17.448 3.759 -4.154 1.00 35.91 227 TYR A O 1
ATOM 1798 N N . ALA A 1 228 ? -17.879 4.454 -2.064 1.00 32.16 228 ALA A N 1
ATOM 1799 C CA . ALA A 1 228 ? -18.372 3.177 -1.542 1.00 32.16 228 ALA A CA 1
ATOM 1800 C C . ALA A 1 228 ? -19.308 3.417 -0.354 1.00 32.16 228 ALA A C 1
ATOM 1802 O O . ALA A 1 228 ? -18.932 4.222 0.529 1.00 32.16 228 ALA A O 1
#

pLDDT: mean 71.38, std 17.15, range [32.16, 95.19]

Secondary structure (DSSP, 8-state):
-----SS-GGGTTTT-TTHHHHHHHHHHHHHHS-------SS-TTTS----TTTEE-S--HHHHHHHHHHHHHHH-S-PEEEEEEEETTEEEEEEEEETTEEE--HHHHHS--S-HHHHHHHTTTS--HHHHHHHHHHHHHHHHHTSSPPP-EE-SS-TTTTT--S--------HHHHHHHHHHT--GGGTT--SS--SHHHHHHHHHHHHHHHHHTSHHHHHHTT--

Sequence (228 aa):
MVMTSNRHPDDLYKNGIQRSSFLPAIDLLKERFRVIDLNSPIDYRKIPRALSNVYFSPITLAHRLEFNKLFDALAGPSVTKNRSLRIWGRSLVIPESARGVARFSFDDLCGKPLSAADYIEVTKEFGLSKDKARRFITFVDACYESKGTKLFTLSEVPIFEIFTDGHGSEATISDHMRNVMDDLGLPDHIVGASSIFTGEEEIFAFARACSRLVQMGSKDWAETAGYA

Foldseek 3Di:
DDDDDLDDLVCVCPPPPPVVVCVVVSVVCVVVDDDDDPPDPDPVLPPPPPLPQAEADADDPVSVVSVVVVVCVQQDDDKDAQDWDQDPNDTQTFGIHHDPDTDDDLCSQQVDDDDDVVCVVVVVPDDDDLRSVVSVLVVLVVQLVVLQHQHHYHHNDPLLCRQFPPPQDPPPQPVVQVVLCVSLSHDPVSRRGHPSDDDPVVSNSSSVSSSSSSVSSDPVSVVRSVPD

Radius of gyration: 21.06 Å; chains: 1; bounding box: 46×42×59 Å

Organism: NCBI:txid1448309